Protein 5YSC (pdb70)

CATH classification: 3.40.50.1980 (+1 more: 3.40.50.1980)

Sequence (255 aa):
PFPAERIISLAPHATEIAYAAGLGDKLVAVSEYSDYPPQALELERVANHQTINIEKILTLKPDLIIAWPAGNPPRELAKLRQLGFTIYDSQTKTLDEIADNIEALSHYSANPEVGQKAAHDFRQRLQDLRTQYASNQPIRYFYQLSEKPIITLAQGHWPSEVFSLCGGVNIFADSEVPYPQVSIEQVLVKQPQVIFTSEHAIANGHMWRAWQAELSAVQNDQVWALNADWLNRPTPRTLDAVEQVCTYLKIAQKQ

Organism: Vibrio cholerae serotype O1 (strain ATCC 39541 / Classical Ogawa 395 / O395) (NCBI:txid345073)

InterPro domains:
  IPR002491 ABC transporter periplasmic binding domain [PF01497] (28-247)
  IPR002491 ABC transporter periplasmic binding domain [PS50983] (27-274)
  IPR023544 ABC transporter, vitamin B12-binding protein [MF_01000] (4-274)
  IPR023544 ABC transporter, vitamin B12-binding protein [NF002894] (21-271)
  IPR051030 Vitamin B12-binding component of ABC transporter [PTHR42860] (19-272)
  IPR054828 Vitamin B12-binding protein [NF038402] (27-217)

Solvent-accessible surface area: 12145 Å² total; per-residue (Å²): 102,66,79,2,95,94,0,0,0,3,0,26,5,0,0,6,2,0,41,22,0,26,1,10,137,64,10,33,0,0,3,83,162,0,47,79,28,81,114,0,114,152,40,75,66,2,6,41,155,120,66,5,58,26,138,65,0,87,97,14,161,10,46,0,0,1,0,75,50,84,28,9,24,108,174,26,6,32,72,0,128,162,93,63,41,60,35,43,62,2,107,16,95,35,4,60,43,2,0,70,7,0,71,30,1,1,106,29,7,68,78,49,101,68,0,98,133,26,1,115,65,8,90,91,80,2,93,75,5,96,94,110,13,75,89,14,111,94,6,93,1,0,6,4,71,40,44,189,72,10,41,0,0,0,76,32,60,19,3,8,56,0,0,61,38,0,23,7,75,15,11,11,39,152,26,176,76,44,86,12,124,9,48,50,105,84,0,28,126,81,73,0,67,0,0,0,3,25,97,121,7,68,88,124,24,20,42,0,146,87,73,92,86,73,0,34,0,17,100,45,110,1,15,35,18,2,32,42,58,65,1,46,20,6,0,45,46,0,3,50,0,0,75,45,0,0,57,53,0,119,73,2,69,115,116

Radius of gyration: 19.42 Å; Cα contacts (8 Å, |Δi|>4): 507; chains: 1; bounding box: 58×48×35 Å

Nearest PDB structures (foldseek):
  5ysc-assembly1_A  TM=1.004E+00  e=4.237E-55  Vibrio cholerae O395
  5m2q-assembly1_A  TM=9.409E-01  e=3.579E-24  Escherichia coli
  5m3b-assembly1_A  TM=9.587E-01  e=1.791E-23  Escherichia coli K-12
  5m34-assembly1_A  TM=9.400E-01  e=1.498E-23  Escherichia coli K-12
  5m29-assembly2_B  TM=9.419E-01  e=1.138E-22  Escherichia coli K-12

Secondary structure (DSSP, 8-state):
----SSEEE-SHHHHHHHHHTT-GGGEEEB-TT--SSGGGGGSPB-B-SS-B-HHHHHHH--SEEEE-TTTS-HHHHHHHHHTT--EEE---SSSHHHHHHHHHHHTT-SSHHHHHHHHHHHHHHHHHHHHHTSSPPPEEEEE-S-SSSEE---TT-TTHHHHHHTTEEETT-S-SSSS-EE-HHHHHHH--SEEEE-HHHHHH--TTGGGTTT-HHHHTT-EEE--HHHHHS-STTHHHHHHHHHHHHHHGGG-

B-factor: mean 25.52, std 12.26, range [6.3, 88.68]

Structure (mmCIF, N/CA/C/O backbone):
data_5YSC
#
_entry.id   5YSC
#
_cell.length_a   55.877
_cell.length_b   55.877
_cell.length_c   279.163
_cell.angle_alpha   90.00
_cell.angle_beta   90.00
_cell.angle_gamma   120.00
#
_symmetry.space_group_name_H-M   'P 65 2 2'
#
loop_
_entity.id
_entity.type
_entity.pdbx_description
1 polymer 'Vitamin B12-binding protein'
2 non-polymer CYANOCOBALAMIN
3 non-polymer 'SULFATE ION'
4 water water
#
loop_
_atom_site.group_PDB
_atom_site.id
_atom_site.type_symbol
_atom_site.label_atom_id
_atom_site.label_alt_id
_atom_site.label_comp_id
_atom_site.label_asym_id
_atom_site.label_entity_id
_atom_site.label_seq_id
_atom_site.pdbx_PDB_ins_code
_atom_site.Cartn_x
_atom_site.Cartn_y
_atom_site.Cartn_z
_atom_site.occupancy
_atom_site.B_iso_or_equiv
_atom_site.auth_seq_id
_atom_site.auth_comp_id
_atom_site.auth_asym_id
_atom_site.auth_atom_id
_atom_site.pdbx_PDB_model_num
ATOM 1 N N . PRO A 1 17 ? 1.119 8.919 -8.760 1.00 83.27 22 PRO A N 1
ATOM 2 C CA . PRO A 1 17 ? 0.878 7.518 -8.590 1.00 79.51 22 PRO A CA 1
ATOM 3 C C . PRO A 1 17 ? 1.488 7.001 -9.755 1.00 82.24 22 PRO A C 1
ATOM 4 O O . PRO A 1 17 ? 2.541 6.589 -9.588 1.00 88.68 22 PRO A O 1
ATOM 8 N N . PHE A 1 18 ? 0.851 7.065 -10.923 1.00 78.17 23 PHE A N 1
ATOM 9 C CA . PHE A 1 18 ? 1.466 6.552 -12.159 1.00 75.10 23 PHE A CA 1
ATOM 10 C C . PHE A 1 18 ? 0.601 6.646 -13.372 1.00 72.29 23 PHE A C 1
ATOM 11 O O . PHE A 1 18 ? -0.573 6.498 -13.228 1.00 71.10 23 PHE A O 1
ATOM 19 N N . PRO A 1 19 ? 1.144 6.874 -14.561 1.00 46.70 24 PRO A N 1
ATOM 20 C CA . PRO A 1 19 ? 0.260 6.932 -15.732 1.00 39.96 24 PRO A CA 1
ATOM 21 C C . PRO A 1 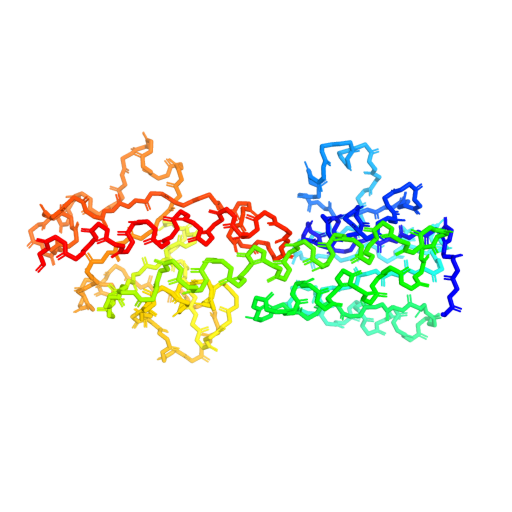19 ? -0.307 5.556 -16.028 1.00 36.77 24 PRO A C 1
ATOM 22 O O . PRO A 1 19 ? 0.402 4.640 -16.453 1.00 40.86 24 PRO A O 1
ATOM 26 N N . ALA A 1 20 ? -1.595 5.403 -15.785 1.00 25.63 25 ALA A N 1
ATOM 27 C CA . ALA A 1 20 ? -2.247 4.126 -15.961 1.00 24.80 25 ALA A CA 1
ATOM 28 C C . ALA A 1 20 ? -2.451 3.828 -17.443 1.00 24.78 25 ALA A C 1
ATOM 29 O O . ALA A 1 20 ? -2.712 4.720 -18.267 1.00 27.12 25 ALA A O 1
ATOM 31 N N . GLU A 1 21 ? -2.399 2.584 -17.771 1.00 28.79 26 GLU A N 1
ATOM 32 C CA . GLU A 1 21 ? -2.540 2.156 -19.105 1.00 32.45 26 GLU A CA 1
ATOM 33 C C . GLU A 1 21 ? -3.768 1.363 -19.425 1.00 29.35 26 GLU A C 1
ATOM 34 O O . GLU A 1 21 ? -4.079 1.288 -20.531 1.00 28.16 26 GLU A O 1
ATOM 40 N N . ARG A 1 22 ? -4.427 0.789 -18.429 1.00 24.25 27 ARG A N 1
ATOM 41 C CA . ARG A 1 22 ? -5.600 -0.067 -18.617 1.00 21.73 27 ARG A CA 1
ATOM 42 C C . ARG A 1 22 ? -6.601 0.316 -17.523 1.00 20.83 27 ARG A C 1
ATOM 43 O O . ARG A 1 22 ? -6.515 -0.170 -16.395 1.00 21.33 27 ARG A O 1
ATOM 51 N N . ILE A 1 23 ? -7.531 1.214 -17.835 1.00 21.60 28 ILE A N 1
ATOM 52 C CA . ILE A 1 23 ? -8.393 1.801 -16.808 1.00 18.61 28 ILE A CA 1
ATOM 53 C C . ILE A 1 23 ? -9.802 1.243 -16.965 1.00 19.29 28 ILE A C 1
ATOM 54 O O . ILE A 1 23 ? -10.292 1.081 -18.079 1.00 17.23 28 ILE A O 1
ATOM 59 N N . ILE A 1 24 ? -10.461 0.941 -15.847 1.00 17.01 29 ILE A N 1
ATOM 60 C CA . ILE A 1 24 ? -11.849 0.482 -15.873 1.00 15.94 29 ILE A CA 1
ATOM 61 C C . ILE A 1 24 ? -12.679 1.447 -15.052 1.00 15.69 29 ILE A C 1
ATOM 62 O O . ILE A 1 24 ? -12.272 1.833 -13.957 1.00 15.77 29 ILE A O 1
ATOM 67 N N . SER A 1 25 ? -13.837 1.841 -15.588 1.00 13.56 30 SER A N 1
ATOM 68 C CA . SER A 1 25 ? -14.805 2.690 -14.897 1.00 12.12 30 SER A CA 1
ATOM 69 C C . SER A 1 25 ? -16.031 1.869 -14.540 1.00 14.25 30 SER A C 1
ATOM 70 O O . SER A 1 25 ? -16.595 1.166 -15.395 1.00 11.52 30 SER A O 1
ATOM 73 N N . LEU A 1 26 ? -16.465 2.004 -13.298 1.00 10.27 31 LEU A N 1
ATOM 74 C CA . LEU A 1 26 ? -17.620 1.260 -12.810 1.00 12.02 31 LEU A CA 1
ATOM 75 C C . LEU A 1 26 ? -18.893 2.105 -12.710 1.00 11.94 31 LEU A C 1
ATOM 76 O O . LEU A 1 26 ? -19.845 1.676 -12.057 1.00 12.55 31 LEU A O 1
ATOM 81 N N . ALA A 1 27 ? -18.933 3.301 -13.320 1.00 9.69 32 ALA A N 1
ATOM 82 C CA . ALA A 1 27 ? -20.143 4.124 -13.248 1.00 10.39 32 ALA A CA 1
ATOM 83 C C . ALA A 1 27 ? -20.219 5.089 -14.432 1.00 8.31 32 ALA A C 1
ATOM 84 O O . ALA A 1 27 ? -19.184 5.512 -14.946 1.00 9.49 32 ALA A O 1
ATOM 86 N N . PRO A 1 28 ? -21.430 5.455 -14.867 1.00 9.51 33 PRO A N 1
ATOM 87 C CA . PRO A 1 28 ? -21.548 6.476 -15.926 1.00 10.02 33 PRO A CA 1
ATOM 88 C C . PRO A 1 28 ? -20.841 7.764 -15.580 1.00 8.57 33 PRO A C 1
ATOM 89 O O . PRO A 1 28 ? -20.150 8.333 -16.438 1.00 8.28 33 PRO A O 1
ATOM 93 N N . HIS A 1 29 ? -21.014 8.268 -14.360 1.00 9.36 34 HIS A N 1
ATOM 94 C CA . HIS A 1 29 ? -20.344 9.516 -14.010 1.00 8.60 34 HIS A CA 1
ATOM 95 C C . HIS A 1 29 ? -18.846 9.328 -14.017 1.00 8.38 34 HIS A C 1
ATOM 96 O O . HIS A 1 29 ? -18.100 10.222 -14.430 1.00 9.83 34 HIS A O 1
ATOM 103 N N . ALA A 1 30 ? -18.385 8.146 -13.584 1.00 8.95 35 ALA A N 1
ATOM 104 C CA . ALA A 1 30 ? -16.952 7.909 -13.515 1.00 8.14 35 ALA A CA 1
ATOM 105 C C . ALA A 1 30 ? -16.317 7.895 -14.902 1.00 9.25 35 ALA A C 1
ATOM 106 O O . ALA A 1 30 ? -15.146 8.289 -15.059 1.00 10.54 35 ALA A O 1
ATOM 108 N N . THR A 1 31 ? -17.074 7.476 -15.907 1.00 8.10 36 THR A N 1
ATOM 109 C CA . THR A 1 31 ? -16.607 7.515 -17.270 1.00 7.69 36 THR A CA 1
ATOM 110 C C . THR A 1 31 ? -16.507 8.954 -17.751 1.00 7.13 36 THR A C 1
ATOM 111 O O . THR A 1 31 ? -15.508 9.331 -18.380 1.00 8.63 36 THR A O 1
ATOM 115 N N . GLU A 1 32 ? -17.494 9.778 -17.424 1.00 10.04 37 GLU A N 1
ATOM 116 C CA . GLU A 1 32 ? -17.385 11.182 -17.813 1.00 9.82 37 GLU A CA 1
ATOM 117 C C . GLU A 1 32 ? -16.152 11.834 -17.183 1.00 10.46 37 GLU A C 1
ATOM 118 O O . GLU A 1 32 ? -15.397 12.549 -17.852 1.00 11.38 37 GLU A O 1
ATOM 124 N N . ILE A 1 33 ? -15.950 11.632 -15.878 1.00 10.20 38 ILE A N 1
ATOM 125 C CA . ILE A 1 33 ? -14.834 12.279 -15.190 1.00 10.48 38 ILE A CA 1
ATOM 126 C C . ILE A 1 33 ? -13.514 11.753 -15.702 1.00 11.93 38 ILE A C 1
ATOM 127 O O . ILE A 1 33 ? -12.526 12.504 -15.778 1.00 13.13 38 ILE A O 1
ATOM 132 N N . ALA A 1 34 ? -13.470 10.465 -16.052 1.00 11.16 39 ALA A N 1
ATOM 133 C CA . ALA A 1 34 ? -12.246 9.884 -16.612 1.00 11.56 39 ALA A CA 1
ATOM 134 C C . ALA A 1 34 ? -11.853 10.586 -17.909 1.00 13.25 39 ALA A C 1
ATOM 135 O O . ALA A 1 34 ? -10.687 10.970 -18.090 1.00 14.89 39 ALA A O 1
ATOM 137 N N . TYR A 1 35 ? -12.815 10.788 -18.820 1.00 12.49 40 TYR A N 1
ATOM 138 C CA . TYR A 1 35 ? -12.487 11.516 -20.051 1.00 14.49 40 TYR A CA 1
ATOM 139 C C . TYR A 1 35 ? -12.068 12.948 -19.760 1.00 16.84 40 TYR A C 1
ATOM 140 O O . TYR A 1 35 ? -11.078 13.431 -20.336 1.00 16.84 40 TYR A O 1
ATOM 149 N N . ALA A 1 36 ? -12.765 13.631 -18.834 1.00 11.71 41 ALA A N 1
ATOM 150 C CA . ALA A 1 36 ? -12.394 15.009 -18.506 1.00 13.20 41 ALA A CA 1
ATOM 151 C C . ALA A 1 36 ? -11.000 15.094 -17.891 1.00 14.36 41 ALA A C 1
ATOM 152 O O . ALA A 1 36 ? -10.328 16.135 -18.013 1.00 16.00 41 ALA A O 1
ATOM 154 N N . ALA A 1 37 ? -10.580 14.031 -17.217 1.00 14.13 42 ALA A N 1
ATOM 155 C CA . ALA A 1 37 ? -9.300 13.971 -16.537 1.00 15.11 42 ALA A CA 1
ATOM 156 C C . ALA A 1 37 ? -8.184 13.556 -17.453 1.00 16.73 42 ALA A C 1
ATOM 157 O O . ALA A 1 37 ? -7.072 13.347 -16.960 1.00 21.11 42 ALA A O 1
ATOM 159 N N . GLY A 1 38 ? -8.439 13.411 -18.753 1.00 16.20 43 GLY A N 1
ATOM 160 C CA . GLY A 1 38 ? -7.398 12.966 -19.664 1.00 19.43 43 GLY A CA 1
ATOM 161 C C . GLY A 1 38 ? -7.015 11.505 -19.543 1.00 21.60 43 GLY A C 1
ATOM 162 O O . GLY A 1 38 ? -5.836 11.154 -19.725 1.00 24.41 43 GLY A O 1
ATOM 163 N N . LEU A 1 39 ? -7.983 10.646 -19.213 1.00 16.88 44 LEU A N 1
ATOM 164 C CA . LEU A 1 39 ? -7.800 9.202 -19.115 1.00 15.50 44 LEU A CA 1
ATOM 165 C C . LEU A 1 39 ? -8.585 8.426 -20.156 1.00 17.82 44 LEU A C 1
ATOM 166 O O . LEU A 1 39 ? -8.503 7.190 -20.186 1.00 17.66 44 LEU A O 1
ATOM 171 N N . GLY A 1 40 ? -9.406 9.092 -20.973 1.00 18.64 45 GLY A N 1
ATOM 172 C CA . GLY A 1 40 ? -10.366 8.365 -21.789 1.00 19.02 45 GLY A CA 1
ATOM 173 C C . GLY A 1 40 ? -9.725 7.373 -22.734 1.00 22.63 45 GLY A C 1
ATOM 174 O O . GLY A 1 40 ? -10.269 6.282 -22.966 1.00 20.08 45 GLY A O 1
ATOM 175 N N . ASP A 1 41 ? -8.570 7.728 -23.281 1.00 26.02 46 ASP A N 1
ATOM 176 C CA . ASP A 1 41 ? -7.883 6.861 -24.230 1.00 28.94 46 ASP A CA 1
ATOM 177 C C . ASP A 1 41 ? -7.372 5.579 -23.587 1.00 26.83 46 ASP A C 1
ATOM 178 O O . ASP A 1 41 ? -7.076 4.607 -24.279 1.00 27.67 46 ASP A O 1
ATOM 183 N N . LYS A 1 42 ? -7.267 5.586 -22.264 1.00 23.16 47 LYS A N 1
ATOM 184 C CA . LYS A 1 42 ? -6.753 4.422 -21.528 1.00 20.64 47 LYS A CA 1
ATOM 185 C C . LYS A 1 42 ? -7.850 3.549 -20.940 1.00 16.71 47 LYS A C 1
ATOM 186 O O . LYS A 1 42 ? -7.545 2.511 -20.339 1.00 18.42 47 LYS A O 1
ATOM 192 N N . LEU A 1 43 ? -9.123 3.927 -21.104 1.00 21.08 48 LEU A N 1
ATOM 193 C CA . LEU A 1 43 ? -10.206 3.064 -20.672 1.00 19.14 48 LEU A CA 1
ATOM 194 C C . LEU A 1 43 ? -10.271 1.802 -21.500 1.00 23.38 48 LEU A C 1
ATOM 195 O O . LEU A 1 43 ? -10.237 1.830 -22.741 1.00 23.53 48 LEU A O 1
ATOM 200 N N . VAL A 1 44 ? -10.411 0.678 -20.808 1.00 16.89 49 VAL A N 1
ATOM 201 C CA . VAL A 1 44 ? -10.591 -0.610 -21.462 1.00 18.19 49 VAL A CA 1
ATOM 202 C C . VAL A 1 44 ? -11.924 -1.252 -21.101 1.00 18.45 49 VAL A C 1
ATOM 203 O O . VAL A 1 44 ? -12.270 -2.284 -21.687 1.00 20.65 49 VAL A O 1
ATOM 207 N N . ALA A 1 45 ? -12.679 -0.680 -20.157 1.00 16.84 50 ALA A N 1
ATOM 208 C CA . ALA A 1 45 ? -14.052 -1.099 -19.909 1.00 14.23 50 ALA A CA 1
ATOM 209 C C . ALA A 1 45 ? -14.737 -0.048 -19.049 1.00 12.47 50 ALA A C 1
ATOM 210 O O . ALA A 1 45 ? -14.077 0.711 -18.319 1.00 13.46 50 ALA A O 1
ATOM 212 N N . VAL A 1 46 ? -16.062 -0.026 -19.144 1.00 16.48 51 VAL A N 1
ATOM 213 C CA . VAL A 1 46 ? -16.897 0.946 -18.450 1.00 15.00 51 VAL A CA 1
ATOM 214 C C . VAL A 1 46 ? -18.166 0.231 -17.989 1.00 16.79 51 VAL A C 1
ATOM 215 O O . VAL A 1 46 ? -18.279 -0.996 -18.084 1.00 18.32 51 VAL A O 1
ATOM 219 N N . SER A 1 47 ? -19.121 0.989 -17.469 1.00 11.91 52 SER A N 1
ATOM 220 C CA . SER A 1 47 ? -20.399 0.487 -17.004 1.00 12.85 52 SER A CA 1
ATOM 221 C C . SER A 1 47 ? -21.466 0.596 -18.084 1.00 16.23 52 SER A C 1
ATOM 222 O O . SER A 1 47 ? -21.320 1.328 -19.058 1.00 14.22 52 SER A O 1
ATOM 225 N N . GLU A 1 48 ? -22.545 -0.162 -17.897 1.00 15.68 53 GLU A N 1
ATOM 226 C CA . GLU A 1 48 ? -23.780 0.116 -18.611 1.00 16.64 53 GLU A CA 1
ATOM 227 C C . GLU A 1 48 ? -24.169 1.562 -18.330 1.00 17.70 53 GLU A C 1
ATOM 228 O O . GLU A 1 48 ? -23.905 2.096 -17.251 1.00 15.63 53 GLU A O 1
ATOM 234 N N . TYR A 1 49 ? -24.738 2.212 -19.333 1.00 19.51 54 TYR A N 1
ATOM 235 C CA . TYR A 1 49 ? -25.064 3.626 -19.302 1.00 17.10 54 TYR A CA 1
ATOM 236 C C . TYR A 1 49 ? -23.858 4.553 -19.307 1.00 15.30 54 TYR A C 1
ATOM 237 O O . TYR A 1 49 ? -24.042 5.760 -19.169 1.00 15.53 54 TYR A O 1
ATOM 246 N N . SER A 1 50 ? -22.646 4.050 -19.510 1.00 14.99 55 SER A N 1
ATOM 247 C CA . SER A 1 50 ? -21.494 4.915 -19.780 1.00 12.13 55 SER A CA 1
ATOM 248 C C . SER A 1 50 ? -21.589 5.305 -21.245 1.00 13.67 55 SER A C 1
ATOM 249 O O . SER A 1 50 ? -20.945 4.723 -22.120 1.00 16.13 55 SER A O 1
ATOM 252 N N . ASP A 1 51 ? -22.432 6.302 -21.511 1.00 13.79 56 ASP A N 1
ATOM 253 C CA . ASP A 1 51 ? -22.728 6.741 -22.879 1.00 12.64 56 ASP A CA 1
ATOM 254 C C . ASP A 1 51 ? -22.239 8.147 -23.174 1.00 11.88 56 ASP A C 1
ATOM 255 O O . ASP A 1 51 ? -22.662 8.751 -24.180 1.00 13.06 56 ASP A O 1
ATOM 260 N N . TYR A 1 52 ? -21.373 8.698 -22.318 1.00 10.77 57 TYR A N 1
ATOM 261 C CA . TYR A 1 52 ? -20.875 10.020 -22.504 1.00 10.48 57 TYR A CA 1
ATOM 262 C C . TYR A 1 52 ? -19.425 10.115 -22.037 1.00 10.02 57 TYR A C 1
ATOM 263 O O . TYR A 1 52 ? -19.117 9.652 -20.926 1.00 10.62 57 TYR A O 1
ATOM 272 N N . PRO A 1 53 ? -18.543 10.730 -22.804 1.00 7.44 58 PRO A N 1
ATOM 273 C CA . PRO A 1 53 ? -18.707 11.167 -24.204 1.00 8.10 58 PRO A CA 1
ATOM 274 C C . PRO A 1 53 ? -19.138 9.976 -25.046 1.00 9.03 58 PRO A C 1
ATOM 275 O O . PRO A 1 53 ? -18.928 8.821 -24.670 1.00 10.85 58 PRO A O 1
ATOM 279 N N . PRO A 1 54 ? -19.828 10.206 -26.164 1.00 10.31 59 PRO A N 1
ATOM 280 C CA . PRO A 1 54 ? -20.491 9.073 -26.813 1.00 10.90 59 PRO A CA 1
ATOM 281 C C . PRO A 1 54 ? -19.572 7.958 -27.295 1.00 13.73 59 PRO A C 1
ATOM 282 O O . PRO A 1 54 ? -20.038 6.828 -27.403 1.00 14.97 59 PRO A O 1
ATOM 286 N N . GLN A 1 55 ? -18.301 8.227 -27.598 1.00 14.51 60 GLN A N 1
ATOM 287 C CA . GLN A 1 55 ? -17.396 7.159 -28.020 1.00 16.91 60 GLN A CA 1
ATOM 288 C C . GLN A 1 55 ? -17.300 6.064 -26.951 1.00 18.50 60 GLN A C 1
ATOM 289 O O . GLN A 1 55 ? -16.875 4.948 -27.248 1.00 20.45 60 GLN A O 1
ATOM 295 N N . ALA A 1 56 ? -17.708 6.374 -25.721 1.00 13.69 61 ALA A N 1
ATOM 296 C CA . ALA A 1 56 ? -17.638 5.394 -24.638 1.00 14.01 61 ALA A CA 1
ATOM 297 C C . ALA A 1 56 ? -18.574 4.225 -24.882 1.00 16.83 61 ALA A C 1
ATOM 298 O O . ALA A 1 56 ? -18.393 3.158 -24.278 1.00 17.84 61 ALA A O 1
ATOM 300 N N . LEU A 1 57 ? -19.592 4.420 -25.731 1.00 19.22 62 LEU A N 1
ATOM 301 C CA . LEU A 1 57 ? -20.461 3.333 -26.160 1.00 22.64 62 LEU A CA 1
ATOM 302 C C . LEU A 1 57 ? -19.655 2.187 -26.760 1.00 24.17 62 LEU A C 1
ATOM 303 O O . LEU A 1 57 ? -20.098 1.039 -26.756 1.00 30.87 62 LEU A O 1
ATOM 308 N N . GLU A 1 58 ? -18.512 2.497 -27.287 1.00 24.86 63 GLU A N 1
ATOM 309 C CA . GLU A 1 58 ? -17.680 1.515 -27.985 1.00 27.50 63 GLU A CA 1
ATOM 310 C C . GLU A 1 58 ? -16.937 0.545 -27.057 1.00 29.18 63 GLU A C 1
ATOM 311 O O . GLU A 1 58 ? -16.424 -0.413 -27.502 1.00 32.33 63 GLU A O 1
ATOM 317 N N . LEU A 1 59 ? -16.896 0.825 -25.790 1.00 23.82 64 LEU A N 1
ATOM 318 C CA . LEU A 1 59 ? -16.121 0.029 -24.885 1.00 23.86 64 LEU A CA 1
ATOM 319 C C . LEU A 1 59 ? -16.870 -1.072 -24.211 1.00 24.23 64 LEU A C 1
ATOM 320 O O . LEU A 1 59 ? -18.007 -0.984 -24.029 1.00 23.38 64 LEU A O 1
ATOM 325 N N . GLU A 1 60 ? -16.193 -2.146 -23.821 1.00 23.87 65 GLU A N 1
ATOM 326 C CA . GLU A 1 60 ? -16.994 -3.206 -23.239 1.00 23.57 65 GLU A CA 1
ATOM 327 C C . GLU A 1 60 ? -17.466 -2.825 -21.834 1.00 21.75 65 GLU A C 1
ATOM 328 O O . GLU A 1 60 ? -16.893 -1.960 -21.165 1.00 19.69 65 GLU A O 1
ATOM 334 N N . ARG A 1 61 ? -18.576 -3.437 -21.431 1.00 22.32 66 ARG A N 1
ATOM 335 C CA . ARG A 1 61 ? -19.244 -3.167 -20.164 1.00 23.41 66 ARG A CA 1
ATOM 336 C C . ARG A 1 61 ? -18.889 -4.233 -19.133 1.00 23.87 66 ARG A C 1
ATOM 337 O O . ARG A 1 61 ? -18.865 -5.426 -19.449 1.00 25.28 66 ARG A O 1
ATOM 345 N N . VAL A 1 62 ? -18.613 -3.803 -17.904 1.00 20.17 67 VAL A N 1
ATOM 346 C CA . VAL A 1 62 ? -18.313 -4.764 -16.843 1.00 20.86 67 VAL A CA 1
ATOM 347 C C . VAL A 1 62 ? -19.116 -4.470 -15.590 1.00 20.65 67 VAL A C 1
ATOM 348 O O . VAL A 1 62 ? -18.813 -4.995 -14.518 1.00 20.62 67 VAL A O 1
ATOM 352 N N . ALA A 1 63 ? -20.135 -3.629 -15.683 1.00 19.85 68 ALA A N 1
ATOM 353 C CA . ALA A 1 63 ? -20.872 -3.300 -14.469 1.00 21.40 68 ALA A CA 1
ATOM 354 C C . ALA A 1 63 ? -22.242 -2.740 -14.817 1.00 22.57 68 ALA A C 1
ATOM 355 O O . ALA A 1 63 ? -22.423 -2.074 -15.838 1.00 22.02 68 ALA A O 1
ATOM 357 N N . ASN A 1 64 ? -23.200 -3.013 -13.938 1.00 20.97 69 ASN A N 1
ATOM 358 C CA . ASN A 1 64 ? -24.533 -2.437 -14.018 1.00 21.23 69 ASN A CA 1
ATOM 359 C C . ASN A 1 64 ? -25.031 -2.273 -12.594 1.00 25.70 69 ASN A C 1
ATOM 360 O O . ASN A 1 64 ? -24.269 -2.427 -11.637 1.00 23.38 69 ASN A O 1
ATOM 365 N N . HIS A 1 65 ? -26.310 -1.921 -12.450 1.00 24.83 70 HIS A N 1
ATOM 366 C CA . HIS A 1 65 ? -26.770 -1.458 -11.146 1.00 24.45 70 HIS A CA 1
ATOM 367 C C . HIS A 1 65 ? -26.818 -2.557 -10.113 1.00 29.01 70 HIS A C 1
ATOM 368 O O . HIS A 1 65 ? -26.897 -2.260 -8.921 1.00 31.13 70 HIS A O 1
ATOM 375 N N . GLN A 1 66 ? -26.794 -3.807 -10.554 1.00 27.86 71 GLN A N 1
ATOM 376 C CA . GLN A 1 66 ? -26.910 -4.926 -9.633 1.00 32.34 71 GLN A CA 1
ATOM 377 C C . GLN A 1 66 ? -25.617 -5.724 -9.486 1.00 26.18 71 GLN A C 1
ATOM 378 O O . GLN A 1 66 ? -25.384 -6.337 -8.458 1.00 28.47 71 GLN A O 1
ATOM 384 N N . THR A 1 67 ? -24.773 -5.693 -10.509 1.00 24.12 72 THR A N 1
ATOM 385 C CA . THR A 1 67 ? -23.623 -6.581 -10.574 1.00 26.68 72 THR A CA 1
ATOM 386 C C . THR A 1 67 ? -22.396 -5.927 -11.177 1.00 24.29 72 THR A C 1
ATOM 387 O O . THR A 1 67 ? -22.485 -5.300 -12.238 1.00 26.42 72 THR A O 1
ATOM 391 N N . ILE A 1 68 ? -21.240 -6.187 -10.566 1.00 20.25 73 ILE A N 1
ATOM 392 C CA . ILE A 1 68 ? -19.944 -5.944 -11.181 1.00 20.28 73 ILE A CA 1
ATOM 393 C C . ILE A 1 68 ? -19.419 -7.269 -11.714 1.00 23.71 73 ILE A C 1
ATOM 394 O O . ILE A 1 68 ? -19.357 -8.259 -10.973 1.00 23.26 73 ILE A O 1
ATOM 399 N N . ASN A 1 69 ? -18.997 -7.282 -12.983 1.00 20.47 74 ASN A N 1
ATOM 400 C CA . ASN A 1 69 ? -18.534 -8.500 -13.631 1.00 20.06 74 ASN A CA 1
ATOM 401 C C . ASN A 1 69 ? -17.061 -8.706 -13.308 1.00 19.08 74 ASN A C 1
ATOM 402 O O . ASN A 1 69 ? -16.155 -8.348 -14.061 1.00 21.95 74 ASN A O 1
ATOM 407 N N . ILE A 1 70 ? -16.816 -9.343 -12.160 1.00 17.84 75 ILE A N 1
ATOM 408 C CA . ILE A 1 70 ? -15.440 -9.496 -11.699 1.00 18.34 75 ILE A CA 1
ATOM 409 C C . ILE A 1 70 ? -14.661 -10.432 -12.609 1.00 20.49 75 ILE A C 1
ATOM 410 O O . ILE A 1 70 ? -13.462 -10.254 -12.786 1.00 23.26 75 ILE A O 1
ATOM 415 N N . GLU A 1 71 ? -15.314 -11.445 -13.153 1.00 21.53 76 GLU A N 1
ATOM 416 C CA . GLU A 1 71 ? -14.647 -12.356 -14.073 1.00 25.32 76 GLU A CA 1
ATOM 417 C C . GLU A 1 71 ? -14.035 -11.585 -15.232 1.00 24.81 76 GLU A C 1
ATOM 418 O O . GLU A 1 71 ? -12.855 -11.750 -15.551 1.00 27.87 76 GLU A O 1
ATOM 424 N N . LYS A 1 72 ? -14.832 -10.714 -15.852 1.00 23.58 77 LYS A N 1
ATOM 425 C CA . LYS A 1 72 ? -14.352 -9.915 -16.979 1.00 25.30 77 LYS A CA 1
ATOM 426 C C . LYS A 1 72 ? -13.240 -8.979 -16.550 1.00 26.67 77 LYS A C 1
ATOM 427 O O . LYS A 1 72 ? -12.264 -8.800 -17.279 1.00 28.36 77 LYS A O 1
ATOM 433 N N . ILE A 1 73 ? -13.360 -8.372 -15.365 1.00 24.13 78 ILE A N 1
ATOM 434 C CA . ILE A 1 73 ? -12.295 -7.505 -14.867 1.00 23.15 78 ILE A CA 1
ATOM 435 C C . ILE A 1 73 ? -10.981 -8.274 -14.715 1.00 28.75 78 ILE A C 1
ATOM 436 O O . ILE A 1 73 ? -9.892 -7.749 -15.012 1.00 29.69 78 ILE A O 1
ATOM 441 N N . LEU A 1 74 ? -11.049 -9.508 -14.206 1.00 28.71 79 LEU A N 1
ATOM 442 C CA . LEU A 1 74 ? -9.849 -10.333 -14.123 1.00 32.37 79 LEU A CA 1
ATOM 443 C C . LEU A 1 74 ? -9.233 -10.490 -15.506 1.00 34.76 79 LEU A C 1
ATOM 444 O O . LEU A 1 74 ? -8.019 -10.346 -15.689 1.00 36.47 79 LEU A O 1
ATOM 449 N N . THR A 1 75 ? -10.103 -10.734 -16.475 1.00 36.79 80 THR A N 1
ATOM 450 C CA . THR A 1 75 ? -9.749 -10.873 -17.876 1.00 37.68 80 THR A CA 1
ATOM 451 C C . THR A 1 75 ? -9.054 -9.651 -18.470 1.00 40.71 80 THR A C 1
ATOM 452 O O . THR A 1 75 ? -8.364 -9.765 -19.474 1.00 45.32 80 THR A O 1
ATOM 456 N N . LEU A 1 76 ? -9.253 -8.487 -17.860 1.00 27.32 81 LEU A N 1
ATOM 457 C CA . LEU A 1 76 ? -8.785 -7.226 -18.424 1.00 25.34 81 LEU A CA 1
ATOM 458 C C . LEU A 1 76 ? -7.526 -6.688 -17.775 1.00 27.38 81 LEU A C 1
ATOM 459 O O . LEU A 1 76 ? -6.881 -5.814 -18.360 1.00 29.84 81 LEU A O 1
ATOM 464 N N . LYS A 1 77 ? -7.197 -7.176 -16.588 1.00 28.98 82 LYS A N 1
ATOM 465 C CA . LYS A 1 77 ? -5.962 -6.798 -15.910 1.00 31.82 82 LYS A CA 1
ATOM 466 C C . LYS A 1 77 ? -5.735 -5.290 -15.774 1.00 30.04 82 LYS A C 1
ATOM 467 O O . LYS A 1 77 ? -4.678 -4.791 -16.141 1.00 28.44 82 LYS A O 1
ATOM 473 N N . PRO A 1 78 ? -6.709 -4.571 -15.226 1.00 24.85 83 PRO A N 1
ATOM 474 C CA . PRO A 1 78 ? -6.582 -3.121 -15.118 1.00 24.32 83 PRO A CA 1
ATOM 475 C C . PRO A 1 78 ? -5.484 -2.745 -14.150 1.00 28.84 83 PRO A C 1
ATOM 476 O O . PRO A 1 78 ? -5.230 -3.446 -13.171 1.00 29.73 83 PRO A O 1
ATOM 480 N N . ASP A 1 79 ? -4.812 -1.629 -14.420 1.00 24.77 84 ASP A N 1
ATOM 481 C CA . ASP A 1 79 ? -3.921 -1.065 -13.422 1.00 25.95 84 ASP A CA 1
ATOM 482 C C . ASP A 1 79 ? -4.568 0.078 -12.662 1.00 24.65 84 ASP A C 1
ATOM 483 O O . ASP A 1 79 ? -3.963 0.600 -11.726 1.00 25.77 84 ASP A O 1
ATOM 488 N N . LEU A 1 80 ? -5.802 0.448 -13.026 1.00 21.42 85 LEU A N 1
ATOM 489 C CA . LEU A 1 80 ? -6.589 1.409 -12.259 1.00 20.39 85 LEU A CA 1
ATOM 490 C C . LEU A 1 80 ? -8.076 1.125 -12.463 1.00 20.65 85 LEU A C 1
ATOM 491 O O . LEU A 1 80 ? -8.521 1.018 -13.604 1.00 19.25 85 LEU A O 1
ATOM 496 N N . ILE A 1 81 ? -8.844 1.059 -11.368 1.00 18.35 86 ILE A N 1
ATOM 497 C CA . ILE A 1 81 ? -10.290 0.906 -11.402 1.00 17.53 86 ILE A CA 1
ATOM 498 C C . ILE A 1 81 ? -10.874 2.149 -10.739 1.00 15.88 86 ILE A C 1
ATOM 499 O O . ILE A 1 81 ? -10.446 2.544 -9.653 1.00 17.50 86 ILE A O 1
ATOM 504 N N . ILE A 1 82 ? -11.814 2.798 -11.413 1.00 12.22 87 ILE A N 1
ATOM 505 C CA . ILE A 1 82 ? -12.496 3.969 -10.893 1.00 10.98 87 ILE A CA 1
ATOM 506 C C . ILE A 1 82 ? -13.842 3.533 -10.351 1.00 12.43 87 ILE A C 1
ATOM 507 O O . ILE A 1 82 ? -14.749 3.213 -11.116 1.00 11.98 87 ILE A O 1
ATOM 512 N N . ALA A 1 83 ? -13.949 3.471 -9.027 1.00 12.51 88 ALA A N 1
ATOM 513 C CA . ALA A 1 83 ? -15.138 2.926 -8.388 1.00 12.77 88 ALA A CA 1
ATOM 514 C C . ALA A 1 83 ? -16.099 4.009 -7.940 1.00 12.90 88 ALA A C 1
ATOM 515 O O . ALA A 1 83 ? -15.734 5.151 -7.714 1.00 12.76 88 ALA A O 1
ATOM 517 N N . TRP A 1 84 ? -17.345 3.603 -7.780 1.00 12.19 89 TRP A N 1
ATOM 518 C CA . TRP A 1 84 ? -18.422 4.441 -7.286 1.00 11.66 89 TRP A CA 1
ATOM 519 C C . TRP A 1 84 ? -18.986 3.801 -6.022 1.00 11.51 89 TRP A C 1
ATOM 520 O O . TRP A 1 84 ? -19.998 3.082 -6.072 1.00 11.12 89 TRP A O 1
ATOM 531 N N . PRO A 1 85 ? -18.348 4.019 -4.884 1.00 12.34 90 PRO A N 1
ATOM 532 C CA . PRO A 1 85 ? -18.840 3.385 -3.642 1.00 12.38 90 PRO A CA 1
ATOM 533 C C . PRO A 1 85 ? -20.324 3.586 -3.399 1.00 11.54 90 PRO A C 1
ATOM 534 O O . PRO A 1 85 ? -21.013 2.664 -2.942 1.00 12.87 90 PRO A O 1
ATOM 538 N N . ALA A 1 86 ? -20.857 4.767 -3.716 1.00 13.98 91 ALA A N 1
ATOM 539 C CA . ALA A 1 86 ? -22.253 5.027 -3.382 1.00 15.33 91 ALA A CA 1
ATOM 540 C C . ALA A 1 86 ? -23.208 4.145 -4.160 1.00 17.23 91 ALA A C 1
ATOM 541 O O . ALA A 1 86 ? -24.318 3.873 -3.662 1.00 19.16 91 ALA A O 1
ATOM 543 N N . GLY A 1 87 ? -22.811 3.663 -5.336 1.00 12.70 92 GLY A N 1
ATOM 544 C CA . GLY A 1 87 ? -23.711 2.937 -6.203 1.00 13.40 92 GLY A CA 1
ATOM 545 C C . GLY A 1 87 ? -23.303 1.514 -6.567 1.00 15.65 92 GLY A C 1
ATOM 546 O O . GLY A 1 87 ? -24.115 0.752 -7.101 1.00 17.67 92 GLY A O 1
ATOM 547 N N . ASN A 1 88 ? -22.100 1.178 -6.357 1.00 11.94 93 ASN A N 1
ATOM 548 C CA . ASN A 1 88 ? -21.627 -0.163 -6.700 1.00 12.08 93 ASN A CA 1
ATOM 549 C C . ASN A 1 88 ? -21.892 -1.129 -5.543 1.00 14.33 93 ASN A C 1
ATOM 550 O O . ASN A 1 88 ? -21.870 -0.722 -4.378 1.00 14.95 93 ASN A O 1
ATOM 555 N N . PRO A 1 89 ? -22.064 -2.420 -5.819 1.00 12.29 94 PRO A N 1
ATOM 556 C CA . PRO A 1 89 ? -22.288 -3.400 -4.722 1.00 13.62 94 PRO A CA 1
ATOM 557 C C . PRO A 1 89 ? -21.090 -3.487 -3.792 1.00 13.87 94 PRO A C 1
ATOM 558 O O . PRO A 1 89 ? -19.979 -3.792 -4.241 1.00 13.75 94 PRO A O 1
ATOM 562 N N . PRO A 1 90 ? -21.281 -3.265 -2.474 1.00 13.82 95 PRO A N 1
ATOM 563 C CA . PRO A 1 90 ? -20.142 -3.266 -1.537 1.00 14.20 95 PRO A CA 1
ATOM 564 C C . PRO A 1 90 ? -19.300 -4.527 -1.559 1.00 15.14 95 PRO A C 1
ATOM 565 O O . PRO A 1 90 ? -18.083 -4.456 -1.430 1.00 15.16 95 PRO A O 1
ATOM 569 N N . ARG A 1 91 ? -19.936 -5.695 -1.662 1.00 14.71 96 ARG A N 1
ATOM 570 C CA . ARG A 1 91 ? -19.183 -6.940 -1.635 1.00 15.88 96 ARG A CA 1
ATOM 571 C C . ARG A 1 91 ? -18.225 -7.024 -2.808 1.00 15.37 96 ARG A C 1
ATOM 572 O O . ARG A 1 91 ? -17.079 -7.451 -2.660 1.00 16.02 96 ARG A O 1
ATOM 580 N N . GLU A 1 92 ? -18.685 -6.633 -4.003 1.00 17.43 97 GLU A N 1
ATOM 581 C CA . GLU A 1 92 ? -17.829 -6.783 -5.168 1.00 16.52 97 GLU A CA 1
ATOM 582 C C . GLU A 1 92 ? -16.661 -5.801 -5.137 1.00 15.71 97 GLU A C 1
ATOM 583 O O . GLU A 1 92 ? -15.551 -6.147 -5.575 1.00 16.31 97 GLU A O 1
ATOM 589 N N . LEU A 1 93 ? -16.884 -4.562 -4.660 1.00 16.63 98 LEU A N 1
ATOM 590 C CA . LEU A 1 93 ? -15.773 -3.627 -4.486 1.00 15.95 98 LEU A CA 1
ATOM 591 C C . LEU A 1 93 ? -14.791 -4.147 -3.463 1.00 17.40 98 LEU A C 1
ATOM 592 O O . LEU A 1 93 ? -13.573 -4.061 -3.656 1.00 17.49 98 LEU A O 1
ATOM 597 N N . ALA A 1 94 ? -15.302 -4.690 -2.353 1.00 14.13 99 ALA A N 1
ATOM 598 C CA . ALA A 1 94 ? -14.400 -5.260 -1.363 1.00 15.53 99 ALA A CA 1
ATOM 599 C C . ALA A 1 94 ? -13.585 -6.380 -1.988 1.00 16.58 99 ALA A C 1
ATOM 600 O O . ALA A 1 94 ? -12.367 -6.470 -1.778 1.00 18.04 99 ALA A O 1
ATOM 602 N N . LYS A 1 95 ? -14.231 -7.224 -2.798 1.00 21.03 100 LYS A N 1
ATOM 603 C CA . LYS A 1 95 ? -13.496 -8.282 -3.496 1.00 22.90 100 LYS A CA 1
ATOM 604 C C . LYS A 1 95 ? -12.376 -7.693 -4.335 1.00 21.34 100 LYS A C 1
ATOM 605 O O . LYS A 1 95 ? -11.237 -8.173 -4.299 1.00 24.72 100 LYS A O 1
ATOM 611 N N . LEU A 1 96 ? -12.685 -6.645 -5.110 1.00 20.05 101 LEU A N 1
ATOM 612 C CA . LEU A 1 96 ? -11.663 -6.019 -5.945 1.00 19.24 101 LEU A CA 1
ATOM 613 C C . LEU A 1 96 ? -10.514 -5.480 -5.104 1.00 19.77 101 LEU A C 1
ATOM 614 O O . LEU A 1 96 ? -9.343 -5.550 -5.517 1.00 19.36 101 LEU A O 1
ATOM 619 N N . ARG A 1 97 ? -10.827 -4.892 -3.948 1.00 19.19 102 ARG A N 1
ATOM 620 C CA . ARG A 1 97 ? -9.775 -4.425 -3.061 1.00 20.52 102 ARG A CA 1
ATOM 621 C C . ARG A 1 97 ? -8.952 -5.609 -2.569 1.00 21.94 102 ARG A C 1
ATOM 622 O O . ARG A 1 97 ? -7.721 -5.552 -2.541 1.00 24.88 102 ARG A O 1
ATOM 630 N N . GLN A 1 98 ? -9.622 -6.704 -2.207 1.00 23.73 103 GLN A N 1
ATOM 631 C CA . GLN A 1 98 ? -8.903 -7.849 -1.655 1.00 26.90 103 GLN A CA 1
ATOM 632 C C . GLN A 1 98 ? -8.042 -8.508 -2.717 1.00 30.62 103 GLN A C 1
ATOM 633 O O . GLN A 1 98 ? -6.992 -9.079 -2.401 1.00 33.24 103 GLN A O 1
ATOM 639 N N . LEU A 1 99 ? -8.437 -8.390 -3.981 1.00 26.81 104 LEU A N 1
ATOM 640 C CA . LEU A 1 99 ? -7.662 -8.920 -5.089 1.00 30.45 104 LEU A CA 1
ATOM 641 C C . LEU A 1 99 ? -6.447 -8.069 -5.423 1.00 31.93 104 LEU A C 1
ATOM 642 O O . LEU A 1 99 ? -5.676 -8.464 -6.300 1.00 32.33 104 LEU A O 1
ATOM 647 N N . GLY A 1 100 ? -6.278 -6.914 -4.766 1.00 23.43 105 GLY A N 1
ATOM 648 C CA . GLY A 1 100 ? -5.102 -6.099 -4.915 1.00 21.24 105 GLY A CA 1
ATOM 649 C C . GLY A 1 100 ? -5.123 -5.110 -6.057 1.00 23.54 105 GLY A C 1
ATOM 650 O O . GLY A 1 100 ? -4.059 -4.633 -6.458 1.00 24.02 105 GLY A O 1
ATOM 651 N N . PHE A 1 101 ? -6.290 -4.774 -6.588 1.00 26.64 106 PHE A N 1
ATOM 652 C CA . PHE A 1 101 ? -6.353 -3.763 -7.637 1.00 25.56 106 PHE A CA 1
ATOM 653 C C . PHE A 1 101 ? -6.192 -2.352 -7.077 1.00 23.64 106 PHE A C 1
ATOM 654 O O . PHE A 1 101 ? -6.615 -2.029 -5.960 1.00 21.47 106 PHE A O 1
ATOM 662 N N . THR A 1 102 ? -5.562 -1.496 -7.878 1.00 22.87 107 THR A N 1
ATOM 663 C CA . THR A 1 102 ? -5.472 -0.098 -7.522 1.00 24.33 107 THR A CA 1
ATOM 664 C C . THR A 1 102 ? -6.822 0.526 -7.849 1.00 22.60 107 THR A C 1
ATOM 665 O O . THR A 1 102 ? -7.273 0.468 -8.999 1.00 20.70 107 THR A O 1
ATOM 669 N N . ILE A 1 103 ? -7.474 1.075 -6.832 1.00 19.62 108 ILE A N 1
ATOM 670 C CA . ILE A 1 103 ? -8.827 1.584 -6.966 1.00 17.78 108 ILE A CA 1
ATOM 671 C C . ILE A 1 103 ? -8.892 3.015 -6.480 1.00 19.31 108 ILE A C 1
ATOM 672 O O . ILE A 1 103 ? -8.507 3.323 -5.343 1.00 22.10 108 ILE A O 1
ATOM 677 N N . TYR A 1 104 ? -9.453 3.884 -7.313 1.00 15.86 109 TYR A N 1
ATOM 678 C CA . TYR A 1 104 ? -9.815 5.215 -6.909 1.00 16.06 109 TYR A CA 1
ATOM 679 C C . TYR A 1 104 ? -11.290 5.216 -6.536 1.00 15.75 109 TYR A C 1
ATOM 680 O O . TYR A 1 104 ? -12.137 4.847 -7.343 1.00 15.71 109 TYR A O 1
ATOM 689 N N . ASP A 1 105 ? -11.595 5.606 -5.302 1.00 15.55 110 ASP A N 1
ATOM 690 C CA . ASP A 1 105 ? -12.981 5.719 -4.864 1.00 16.32 110 ASP A CA 1
ATOM 691 C C . ASP A 1 105 ? -13.530 7.103 -5.204 1.00 18.25 110 ASP A C 1
ATOM 692 O O . ASP A 1 105 ? -13.095 8.101 -4.616 1.00 16.81 110 ASP A O 1
ATOM 697 N N . SER A 1 106 ? -14.507 7.164 -6.113 1.00 15.25 111 SER A N 1
ATOM 698 C CA . SER A 1 106 ? -15.141 8.433 -6.448 1.00 14.44 111 SER A CA 1
ATOM 699 C C . SER A 1 106 ? -16.207 8.798 -5.427 1.00 15.81 111 SER A C 1
ATOM 700 O O . SER A 1 106 ? -17.256 8.128 -5.352 1.00 18.48 111 SER A O 1
ATOM 703 N N . GLN A 1 107 ? -16.025 9.937 -4.759 1.00 15.79 112 GLN A N 1
ATOM 704 C CA . GLN A 1 107 ? -16.996 10.425 -3.794 1.00 17.08 112 GLN A CA 1
ATOM 705 C C . GLN A 1 107 ? -17.963 11.374 -4.502 1.00 16.55 112 GLN A C 1
ATOM 706 O O . GLN A 1 107 ? -17.536 12.216 -5.301 1.00 17.05 112 GLN A O 1
ATOM 712 N N . THR A 1 108 ? -19.245 11.237 -4.185 1.00 13.21 113 THR A N 1
ATOM 713 C CA . THR A 1 108 ? -20.315 11.771 -5.022 1.00 14.17 113 THR A CA 1
ATOM 714 C C . THR A 1 108 ? -21.427 12.432 -4.205 1.00 16.23 113 THR A C 1
ATOM 715 O O . THR A 1 108 ? -22.615 12.161 -4.402 1.00 17.67 113 THR A O 1
ATOM 719 N N . LYS A 1 109 ? -21.052 13.374 -3.344 1.00 15.30 114 LYS A N 1
ATOM 720 C CA . LYS A 1 109 ? -22.037 14.087 -2.533 1.00 16.53 114 LYS A CA 1
ATOM 721 C C . LYS A 1 109 ? -22.154 15.596 -2.797 1.00 18.64 114 LYS A C 1
ATOM 722 O O . LYS A 1 109 ? -23.248 16.138 -2.785 1.00 20.70 114 LYS A O 1
ATOM 728 N N . THR A 1 110 ? -21.024 16.258 -3.009 1.00 15.07 115 THR A N 1
ATOM 729 C CA . THR A 1 110 ? -20.980 17.704 -3.176 1.00 14.59 115 THR A CA 1
ATOM 730 C C . THR A 1 110 ? -20.549 18.077 -4.588 1.00 12.95 115 THR A C 1
ATOM 731 O O . THR A 1 110 ? -19.960 17.279 -5.315 1.00 14.20 115 THR A O 1
ATOM 735 N N . LEU A 1 111 ? -20.791 19.354 -4.926 1.00 19.73 116 LEU A N 1
ATOM 736 C CA . LEU A 1 111 ? -20.378 19.878 -6.231 1.00 14.32 116 LEU A CA 1
ATOM 737 C C . LEU A 1 111 ? -18.873 20.066 -6.309 1.00 15.15 116 LEU A C 1
ATOM 738 O O . LEU A 1 111 ? -18.254 19.788 -7.330 1.00 14.44 116 LEU A O 1
ATOM 743 N N . ASP A 1 112 ? -18.256 20.533 -5.232 1.00 16.67 117 ASP A N 1
ATOM 744 C CA . ASP A 1 112 ? -16.816 20.703 -5.286 1.00 17.83 117 ASP A CA 1
ATOM 745 C C . ASP A 1 112 ? -16.105 19.361 -5.447 1.00 15.09 117 ASP A C 1
ATOM 746 O O . ASP A 1 112 ? -15.026 19.313 -6.031 1.00 17.77 117 ASP A O 1
ATOM 751 N N . GLU A 1 113 ? -16.713 18.264 -4.979 1.00 16.75 118 GLU A N 1
ATOM 752 C CA . GLU A 1 113 ? -16.111 16.945 -5.142 1.00 15.28 118 GLU A CA 1
ATOM 753 C C . GLU A 1 113 ? -15.936 16.546 -6.615 1.00 14.71 118 GLU A C 1
ATOM 754 O O . GLU A 1 113 ? -15.096 15.694 -6.943 1.00 12.99 118 GLU A O 1
ATOM 760 N N . ILE A 1 114 ? -16.746 17.107 -7.518 1.00 15.26 119 ILE A N 1
ATOM 761 C CA . ILE A 1 114 ? -16.574 16.774 -8.927 1.00 13.27 119 ILE A CA 1
ATOM 762 C C . ILE A 1 114 ? -15.218 17.262 -9.398 1.00 15.26 119 ILE A C 1
ATOM 763 O O . ILE A 1 114 ? -14.476 16.548 -10.064 1.00 14.43 119 ILE A O 1
ATOM 768 N N . ALA A 1 115 ? -14.908 18.510 -9.114 1.00 10.70 120 ALA A N 1
ATOM 769 C CA . ALA A 1 115 ? -13.604 19.016 -9.489 1.00 12.80 120 ALA A CA 1
ATOM 770 C C . ALA A 1 115 ? -12.497 18.247 -8.770 1.00 13.99 120 ALA A C 1
ATOM 771 O O . ALA A 1 115 ? -11.473 17.915 -9.379 1.00 14.70 120 ALA A O 1
ATOM 773 N N . ASP A 1 116 ? -12.712 17.921 -7.494 1.00 17.72 121 ASP A N 1
ATOM 774 C CA . ASP A 1 116 ? -11.725 17.139 -6.747 1.00 19.20 121 ASP A CA 1
ATOM 775 C C . ASP A 1 116 ? -11.463 15.807 -7.440 1.00 19.92 121 ASP A C 1
ATOM 776 O O . ASP A 1 116 ? -10.317 15.360 -7.548 1.00 19.80 121 ASP A O 1
ATOM 781 N N . ASN A 1 117 ? -12.536 15.121 -7.846 1.00 16.84 122 ASN A N 1
ATOM 782 C CA . ASN A 1 117 ? -12.401 13.876 -8.605 1.00 16.38 122 ASN A CA 1
ATOM 783 C C . ASN A 1 117 ? -11.534 14.046 -9.858 1.00 17.23 122 ASN A C 1
ATOM 784 O O . ASN A 1 117 ? -10.664 13.222 -10.139 1.00 16.25 122 ASN A O 1
ATOM 789 N N . ILE A 1 118 ? -11.817 15.072 -10.667 1.00 13.83 123 ILE A N 1
ATOM 790 C CA . ILE A 1 118 ? -11.091 15.273 -11.904 1.00 13.91 123 ILE A CA 1
ATOM 791 C C . ILE A 1 118 ? -9.623 15.534 -11.611 1.00 18.10 123 ILE A C 1
ATOM 792 O O . ILE A 1 118 ? -8.748 14.971 -12.281 1.00 16.99 123 ILE A O 1
ATOM 797 N N . GLU A 1 119 ? -9.340 16.360 -10.589 1.00 21.23 124 GLU A N 1
ATOM 798 C CA . GLU A 1 119 ? -7.957 16.708 -10.276 1.00 22.13 124 GLU A CA 1
ATOM 799 C C . GLU A 1 119 ? -7.203 15.492 -9.755 1.00 20.16 124 GLU A C 1
ATOM 800 O O . GLU A 1 119 ? -6.088 15.210 -10.199 1.00 22.91 124 GLU A O 1
ATOM 806 N N . ALA A 1 120 ? -7.834 14.710 -8.890 1.00 21.56 125 ALA A N 1
ATOM 807 C CA . ALA A 1 120 ? -7.242 13.442 -8.468 1.00 21.00 125 ALA A CA 1
ATOM 808 C C . ALA A 1 120 ? -6.980 12.517 -9.645 1.00 20.26 125 ALA A C 1
ATOM 809 O O . ALA A 1 120 ? -5.903 11.922 -9.763 1.00 20.84 125 ALA A O 1
ATOM 811 N N . LEU A 1 121 ? -7.965 12.337 -10.524 1.00 16.67 126 LEU A N 1
ATOM 812 C CA . LEU A 1 121 ? -7.764 11.382 -11.584 1.00 16.14 126 LEU A CA 1
ATOM 813 C C . LEU A 1 121 ? -6.687 11.833 -12.555 1.00 18.25 126 LEU A C 1
ATOM 814 O O . LEU A 1 121 ? -6.065 11.002 -13.211 1.00 19.51 126 LEU A O 1
ATOM 819 N N . SER A 1 122 ? -6.479 13.134 -12.682 1.00 17.68 127 SER A N 1
ATOM 820 C CA . SER A 1 122 ? -5.436 13.632 -13.567 1.00 20.44 127 SER A CA 1
ATOM 821 C C . SER A 1 122 ? -4.045 13.165 -13.145 1.00 24.62 127 SER A C 1
ATOM 822 O O . SER A 1 122 ? -3.128 13.137 -13.979 1.00 24.87 127 SER A O 1
ATOM 825 N N . HIS A 1 123 ? -3.874 12.774 -11.882 1.00 23.05 128 HIS A N 1
ATOM 826 C CA . HIS A 1 123 ? -2.580 12.242 -11.447 1.00 24.22 128 HIS A CA 1
ATOM 827 C C . HIS A 1 123 ? -2.216 10.952 -12.163 1.00 27.31 128 HIS A C 1
ATOM 828 O O . HIS A 1 123 ? -1.049 10.533 -12.135 1.00 29.18 128 HIS A O 1
ATOM 835 N N . TYR A 1 124 ? -3.196 10.298 -12.767 1.00 26.07 129 TYR A N 1
ATOM 836 C CA . TYR A 1 124 ? -2.934 9.032 -13.428 1.00 28.55 129 TYR A CA 1
ATOM 837 C C . TYR A 1 124 ? -2.804 9.227 -14.921 1.00 28.90 129 TYR A C 1
ATOM 838 O O . TYR A 1 124 ? -2.709 8.261 -15.667 1.00 27.18 129 TYR A O 1
ATOM 847 N N . SER A 1 125 ? -2.811 10.479 -15.358 1.00 21.51 130 SER A N 1
ATOM 848 C CA . SER A 1 125 ? -2.817 10.750 -16.785 1.00 22.07 130 SER A CA 1
ATOM 849 C C . SER A 1 125 ? -1.393 10.934 -17.294 1.00 26.33 130 SER A C 1
ATOM 850 O O . SER A 1 125 ? -0.512 11.403 -16.567 1.00 29.11 130 SER A O 1
ATOM 853 N N . ALA A 1 126 ? -1.187 10.562 -18.560 1.00 26.12 131 ALA A N 1
ATOM 854 C CA . ALA A 1 126 ? 0.080 10.843 -19.234 1.00 29.28 131 ALA A CA 1
ATOM 855 C C . ALA A 1 126 ? 0.221 12.320 -19.560 1.00 29.73 131 ALA A C 1
ATOM 856 O O . ALA A 1 126 ? 1.343 12.792 -19.794 1.00 33.03 131 ALA A O 1
ATOM 858 N N . ASN A 1 127 ? -0.892 13.054 -19.547 1.00 30.48 132 ASN A N 1
ATOM 859 C CA . ASN A 1 127 ? -0.925 14.489 -19.808 1.00 32.20 132 ASN A CA 1
ATOM 860 C C . ASN A 1 127 ? -1.741 15.162 -18.704 1.00 28.45 132 ASN A C 1
ATOM 861 O O . ASN A 1 127 ? -2.868 15.621 -18.924 1.00 29.40 132 ASN A O 1
ATOM 866 N N . PRO A 1 128 ? -1.189 15.251 -17.491 1.00 25.90 133 PRO A N 1
ATOM 867 C CA . PRO A 1 128 ? -1.975 15.772 -16.366 1.00 24.12 133 PRO A CA 1
ATOM 868 C C . PRO A 1 128 ? -2.548 17.171 -16.564 1.00 26.60 133 PRO A C 1
ATOM 869 O O . PRO A 1 128 ? -3.447 17.551 -15.805 1.00 24.23 133 PRO A O 1
ATOM 873 N N . GLU A 1 129 ? -2.019 17.958 -17.510 1.00 29.29 134 GLU A N 1
ATOM 874 C CA . GLU A 1 129 ? -2.519 19.306 -17.740 1.00 27.63 134 GLU A CA 1
ATOM 875 C C . GLU A 1 129 ? -3.988 19.298 -18.173 1.00 28.17 134 GLU A C 1
ATOM 876 O O . GLU A 1 129 ? -4.744 20.218 -17.834 1.00 27.40 134 GLU A O 1
ATOM 882 N N . VAL A 1 130 ? -4.414 18.254 -18.885 1.00 26.01 135 VAL A N 1
ATOM 883 C CA . VAL A 1 130 ? -5.804 18.164 -19.358 1.00 23.57 135 VAL A CA 1
ATOM 884 C C . VAL A 1 130 ? -6.769 18.183 -18.182 1.00 20.03 135 VAL A C 1
ATOM 885 O O . VAL A 1 130 ? -7.710 18.988 -18.123 1.00 22.64 135 VAL A O 1
ATOM 889 N N . GLY A 1 131 ? -6.570 17.261 -17.242 1.00 20.61 136 GLY A N 1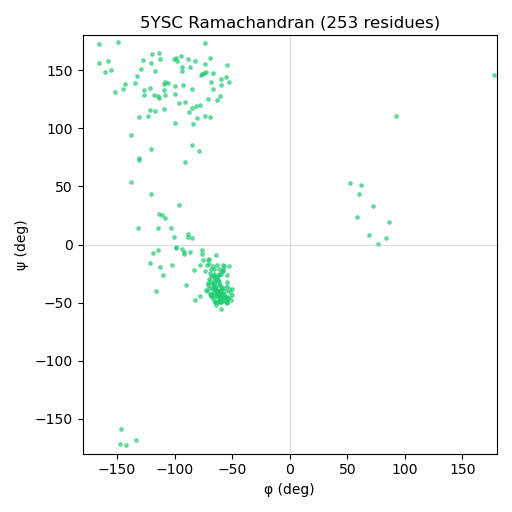
ATOM 890 C CA . GLY A 1 131 ? -7.407 17.219 -16.055 1.00 20.50 136 GLY A CA 1
ATOM 891 C C . GLY A 1 131 ? -7.213 18.416 -15.149 1.00 22.84 136 GLY A C 1
ATOM 892 O O . GLY A 1 131 ? -8.165 18.919 -14.551 1.00 20.12 136 GLY A O 1
ATOM 893 N N . GLN A 1 132 ? -5.969 18.893 -15.022 1.00 20.26 137 GLN A N 1
ATOM 894 C CA . GLN A 1 132 ? -5.731 20.119 -14.283 1.00 24.53 137 GLN A CA 1
ATOM 895 C C . GLN A 1 132 ? -6.600 21.236 -14.842 1.00 25.06 137 GLN A C 1
ATOM 896 O O . GLN A 1 132 ? -7.269 21.962 -14.096 1.00 24.06 137 GLN A O 1
ATOM 902 N N . LYS A 1 133 ? -6.627 21.351 -16.166 1.00 30.04 138 LYS A N 1
ATOM 903 C CA . LYS A 1 133 ? -7.404 22.410 -16.805 1.00 30.54 138 LYS A CA 1
ATOM 904 C C . LYS A 1 133 ? -8.900 22.188 -16.616 1.00 25.98 138 LYS A C 1
ATOM 905 O O . LYS A 1 133 ? -9.647 23.126 -16.302 1.00 26.43 138 LYS A O 1
ATOM 911 N N . ALA A 1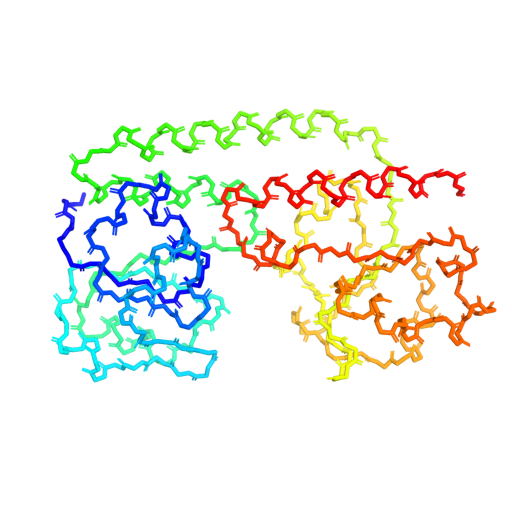 134 ? -9.358 20.952 -16.811 1.00 19.88 139 ALA A N 1
ATOM 912 C CA . ALA A 1 134 ? -10.790 20.698 -16.689 1.00 18.27 139 ALA A CA 1
ATOM 913 C C . ALA A 1 134 ? -11.287 21.025 -15.291 1.00 18.80 139 ALA A C 1
ATOM 914 O O . ALA A 1 134 ? -12.359 21.613 -15.131 1.00 16.51 139 ALA A O 1
ATOM 916 N N . ALA A 1 135 ? -10.525 20.644 -14.257 1.00 19.47 140 ALA A N 1
ATOM 917 C CA . ALA A 1 135 ? -10.925 20.946 -12.886 1.00 19.42 140 ALA A CA 1
ATOM 918 C C . ALA A 1 135 ? -10.903 22.444 -12.620 1.00 21.51 140 ALA A C 1
ATOM 919 O O . ALA A 1 135 ? -11.774 22.978 -11.920 1.00 23.16 140 ALA A O 1
ATOM 921 N N . HIS A 1 136 ? -9.911 23.120 -13.185 1.00 25.69 141 HIS A N 1
ATOM 922 C CA . HIS A 1 136 ? -9.813 24.555 -13.016 1.00 28.58 141 HIS A CA 1
ATOM 923 C C . HIS A 1 136 ? -11.046 25.205 -13.609 1.00 28.77 141 HIS A C 1
ATOM 924 O O . HIS A 1 136 ? -11.680 26.034 -12.974 1.00 27.08 141 HIS A O 1
ATOM 931 N N . ASP A 1 137 ? -11.383 24.812 -14.831 1.00 23.70 142 ASP A N 1
ATOM 932 C CA . ASP A 1 137 ? -12.526 25.411 -15.517 1.00 21.05 142 ASP A CA 1
ATOM 933 C C . ASP A 1 137 ? -13.813 25.117 -14.761 1.00 18.51 142 ASP A C 1
ATOM 934 O O . ASP A 1 137 ? -14.664 25.994 -14.602 1.00 19.48 142 ASP A O 1
ATOM 939 N N . PHE A 1 138 ? -13.978 23.874 -14.302 1.00 17.46 143 PHE A N 1
ATOM 940 C CA . PHE A 1 138 ? -15.144 23.516 -13.488 1.00 18.00 143 PHE A CA 1
ATOM 941 C C . PHE A 1 138 ? -15.262 24.418 -12.273 1.00 22.81 143 PHE A C 1
ATOM 942 O O . PHE A 1 138 ? -16.346 24.910 -11.946 1.00 19.53 143 PHE A O 1
ATOM 950 N N . ARG A 1 139 ? -14.156 24.593 -11.544 1.00 18.91 144 ARG A N 1
ATOM 951 C CA . ARG A 1 139 ? -14.192 25.408 -10.341 1.00 20.02 144 ARG A CA 1
ATOM 952 C C . ARG A 1 139 ? -14.602 26.842 -10.651 1.00 25.04 144 ARG A C 1
ATOM 953 O O . ARG A 1 139 ? -15.377 27.458 -9.905 1.00 23.46 144 ARG A O 1
ATOM 961 N N . GLN A 1 140 ? -14.078 27.394 -11.741 1.00 24.20 145 GLN A N 1
ATOM 962 C CA . GLN A 1 140 ? -14.421 28.769 -12.073 1.00 24.40 145 GLN A CA 1
ATOM 963 C C . GLN A 1 140 ? -15.888 28.884 -12.461 1.00 22.01 145 GLN A C 1
ATOM 964 O O . GLN A 1 140 ? -16.597 29.764 -11.966 1.00 22.51 145 GLN A O 1
ATOM 970 N N . ARG A 1 141 ? -16.393 27.963 -13.288 1.00 21.96 146 ARG A N 1
ATOM 971 C CA . ARG A 1 141 ? -17.814 28.028 -13.639 1.00 23.96 146 ARG A CA 1
ATOM 972 C C . ARG A 1 141 ? -18.688 27.803 -12.410 1.00 22.43 146 ARG A C 1
ATOM 973 O O . ARG A 1 141 ? -19.736 28.433 -12.256 1.00 21.51 146 ARG A O 1
ATOM 981 N N . LEU A 1 142 ? -18.267 26.917 -11.500 1.00 16.30 147 LEU A N 1
ATOM 982 C CA . LEU A 1 142 ? -19.049 26.694 -10.300 1.00 15.50 147 LEU A CA 1
ATOM 983 C C . LEU A 1 142 ? -19.108 27.961 -9.470 1.00 17.66 147 LEU A C 1
ATOM 984 O O . LEU A 1 142 ? -20.151 28.291 -8.904 1.00 20.00 147 LEU A O 1
ATOM 989 N N . GLN A 1 143 ? -17.987 28.678 -9.415 1.00 19.08 148 GLN A N 1
ATOM 990 C CA . GLN A 1 143 ? -17.944 29.973 -8.746 1.00 21.81 148 GLN A CA 1
ATOM 991 C C . GLN A 1 143 ? -18.890 30.955 -9.422 1.00 25.02 148 GLN A C 1
ATOM 992 O O . GLN A 1 143 ? -19.646 31.675 -8.756 1.00 27.04 148 GLN A O 1
ATOM 998 N N . ASP A 1 144 ? -18.860 30.991 -10.749 1.00 23.71 149 ASP A N 1
ATOM 999 C CA . ASP A 1 144 ? -19.761 31.884 -11.464 1.00 22.27 149 ASP A CA 1
ATOM 1000 C C . ASP A 1 144 ? -21.208 31.562 -11.134 1.00 22.14 149 ASP A C 1
ATOM 1001 O O . ASP A 1 144 ? -22.015 32.464 -10.886 1.00 26.61 149 ASP A O 1
ATOM 1006 N N . LEU A 1 145 ? -21.563 30.273 -11.135 1.00 19.29 150 LEU A N 1
ATOM 1007 C CA . LEU A 1 145 ? -22.946 29.909 -10.866 1.00 18.67 150 LEU A CA 1
ATOM 1008 C C . LEU A 1 145 ? -23.354 30.258 -9.443 1.00 22.93 150 LEU A C 1
ATOM 1009 O O . LEU A 1 145 ? -24.482 30.708 -9.213 1.00 24.05 150 LEU A O 1
ATOM 1014 N N . ARG A 1 146 ? -22.472 30.023 -8.463 1.00 22.97 151 ARG A N 1
ATOM 1015 C CA . ARG A 1 146 ? -22.816 30.359 -7.088 1.00 23.36 151 ARG A CA 1
ATOM 1016 C C . ARG A 1 146 ? -23.115 31.851 -6.979 1.00 27.52 151 ARG A C 1
ATOM 1017 O O . ARG A 1 146 ? -24.117 32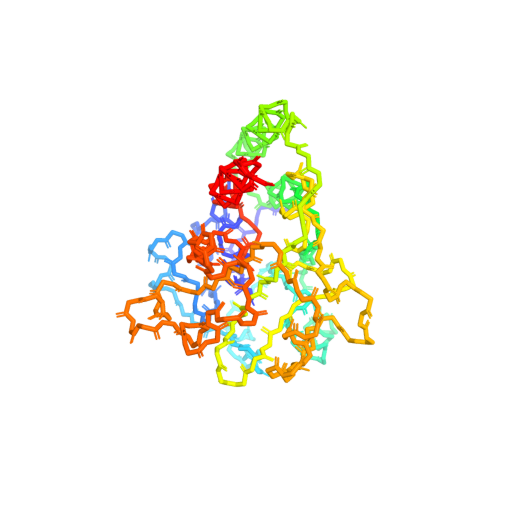.254 -6.385 1.00 28.91 151 ARG A O 1
ATOM 1025 N N . THR A 1 147 ? -22.283 32.680 -7.607 1.00 25.08 152 THR A N 1
ATOM 1026 C CA . THR A 1 147 ? -22.534 34.118 -7.605 1.00 28.72 152 THR A CA 1
ATOM 1027 C C . THR A 1 147 ? -23.863 34.433 -8.279 1.00 31.19 152 THR A C 1
ATOM 1028 O O . THR A 1 147 ? -24.702 35.153 -7.728 1.00 34.50 152 THR A O 1
ATOM 1032 N N . GLN A 1 148 ? -24.086 33.865 -9.460 1.00 36.22 153 GLN A N 1
ATOM 1033 C CA . GLN A 1 148 ? -25.224 34.261 -10.281 1.00 36.69 153 GLN A CA 1
ATOM 1034 C C . GLN A 1 148 ? -26.555 33.909 -9.637 1.00 38.48 153 GLN A C 1
ATOM 1035 O O . GLN A 1 148 ? -27.545 34.622 -9.839 1.00 39.74 153 GLN A O 1
ATOM 1041 N N . TYR A 1 149 ? -26.621 32.813 -8.889 1.00 28.85 154 TYR A N 1
ATOM 1042 C CA . TYR A 1 149 ? -27.896 32.296 -8.390 1.00 29.73 154 TYR A CA 1
ATOM 1043 C C . TYR A 1 149 ? -28.023 32.454 -6.880 1.00 36.25 154 TYR A C 1
ATOM 1044 O O . TYR A 1 149 ? -28.767 31.718 -6.220 1.00 33.56 154 TYR A O 1
ATOM 1053 N N . ALA A 1 150 ? -27.307 33.432 -6.330 1.00 48.08 155 ALA A N 1
ATOM 1054 C CA . ALA A 1 150 ? -27.407 33.709 -4.905 1.00 55.20 155 ALA A CA 1
ATOM 1055 C C . ALA A 1 150 ? -28.780 34.268 -4.565 1.00 60.15 155 ALA A C 1
ATOM 1056 O O . ALA A 1 150 ? -29.420 33.840 -3.593 1.00 58.65 155 ALA A O 1
ATOM 1058 N N . SER A 1 151 ? -29.267 35.192 -5.399 1.00 75.58 156 SER A N 1
ATOM 1059 C CA . SER A 1 151 ? -30.510 35.904 -5.120 1.00 79.73 156 SER A CA 1
ATOM 1060 C C . SER A 1 151 ? -31.691 34.962 -4.948 1.00 77.28 156 SER A C 1
ATOM 1061 O O . SER A 1 151 ? -32.697 35.359 -4.342 1.00 80.39 156 SER A O 1
ATOM 1064 N N . ASN A 1 152 ? -31.606 33.735 -5.467 1.00 52.65 157 ASN A N 1
ATOM 1065 C CA . ASN A 1 152 ? -32.691 32.786 -5.271 1.00 42.94 157 ASN A CA 1
ATOM 1066 C C . ASN A 1 152 ? -33.015 32.686 -3.783 1.00 41.77 157 ASN A C 1
ATOM 1067 O O . ASN A 1 152 ? -32.121 32.696 -2.929 1.00 40.31 157 ASN A O 1
ATOM 1072 N N . GLN A 1 153 ? -34.309 32.613 -3.484 1.00 45.18 158 GLN A N 1
ATOM 1073 C CA . GLN A 1 153 ? -34.839 32.412 -2.151 1.00 47.81 158 GLN A CA 1
ATOM 1074 C C . GLN A 1 153 ? -35.194 30.955 -1.966 1.00 43.45 158 GLN A C 1
ATOM 1075 O O . GLN A 1 153 ? -35.398 30.233 -2.943 1.00 39.57 158 GLN A O 1
ATOM 1081 N N . PRO A 1 154 ? -35.319 30.500 -0.721 1.00 37.19 159 PRO A N 1
ATOM 1082 C CA . PRO A 1 154 ? -35.626 29.087 -0.471 1.00 34.35 159 PRO A CA 1
ATOM 1083 C C . PRO A 1 154 ? -36.945 28.668 -1.085 1.00 29.65 159 PRO A C 1
ATOM 1084 O O . PRO A 1 154 ? -37.988 29.286 -0.861 1.00 32.40 159 PRO A O 1
ATOM 1088 N N . ILE A 1 155 ? -36.886 27.592 -1.856 1.00 25.23 160 ILE A N 1
ATOM 1089 C CA . ILE A 1 155 ? -38.068 27.013 -2.459 1.00 24.60 160 ILE A CA 1
ATOM 1090 C C . ILE A 1 155 ? -38.144 25.541 -2.102 1.00 22.56 160 ILE A C 1
ATOM 1091 O O . ILE A 1 155 ? -37.159 24.830 -2.207 1.00 21.54 160 ILE A O 1
ATOM 1096 N N . ARG A 1 156 ? -39.322 25.096 -1.682 1.00 23.33 161 ARG A N 1
ATOM 1097 C CA . ARG A 1 156 ? -39.550 23.697 -1.332 1.00 22.98 161 ARG A CA 1
ATOM 1098 C C . ARG A 1 156 ? -39.883 22.896 -2.587 1.00 23.34 161 ARG A C 1
ATOM 1099 O O . ARG A 1 156 ? -40.915 23.123 -3.213 1.00 20.10 161 ARG A O 1
ATOM 1107 N N . TYR A 1 157 ? -39.040 21.924 -2.919 1.00 23.88 162 TYR A N 1
ATOM 1108 C CA . TYR A 1 157 ? -39.224 21.131 -4.123 1.00 22.10 162 TYR A CA 1
ATOM 1109 C C . TYR A 1 157 ? -39.387 19.643 -3.798 1.00 21.31 162 TYR A C 1
ATOM 1110 O O . TYR A 1 157 ? -38.953 19.131 -2.761 1.00 20.04 162 TYR A O 1
ATOM 1119 N N . PHE A 1 158 ? -40.039 18.964 -4.729 1.00 17.88 163 PHE A N 1
ATOM 1120 C CA . PHE A 1 158 ? -40.079 17.521 -4.827 1.00 18.53 163 PHE A CA 1
ATOM 1121 C C . PHE A 1 158 ? -39.365 17.119 -6.109 1.00 16.62 163 PHE A C 1
ATOM 1122 O O . PHE A 1 158 ? -39.698 17.648 -7.172 1.00 16.86 163 PHE A O 1
ATOM 1130 N N . TYR A 1 159 ? -38.386 16.200 -6.024 1.00 17.23 164 TYR A N 1
ATOM 1131 C CA . TYR A 1 159 ? -37.750 15.634 -7.221 1.00 16.21 164 TYR A CA 1
ATOM 1132 C C . TYR A 1 159 ? -38.004 14.145 -7.313 1.00 18.53 164 TYR A C 1
ATOM 1133 O O . TYR A 1 159 ? -37.511 13.366 -6.482 1.00 18.98 164 TYR A O 1
ATOM 1142 N N . GLN A 1 160 ? -38.739 13.780 -8.349 1.00 19.86 165 GLN A N 1
ATOM 1143 C CA . GLN A 1 160 ? -39.136 12.425 -8.668 1.00 25.87 165 GLN A CA 1
ATOM 1144 C C . GLN A 1 160 ? -38.121 11.733 -9.591 1.00 22.82 165 GLN A C 1
ATOM 1145 O O . GLN A 1 160 ? -37.866 12.205 -10.700 1.00 21.58 165 GLN A O 1
ATOM 1151 N N . LEU A 1 161 ? -37.586 10.592 -9.158 1.00 22.09 166 LEU A N 1
ATOM 1152 C CA . LEU A 1 161 ? -36.751 9.761 -10.023 1.00 20.54 166 LEU A CA 1
ATOM 1153 C C . LEU A 1 161 ? -37.556 8.831 -10.930 1.00 25.04 166 LEU A C 1
ATOM 1154 O O . LEU A 1 161 ? -37.038 8.372 -11.957 1.00 22.70 166 LEU A O 1
ATOM 1159 N N . SER A 1 162 ? -38.796 8.530 -10.563 1.00 26.04 167 SER A N 1
ATOM 1160 C CA . SER A 1 162 ? -39.674 7.675 -11.347 1.00 28.57 167 SER A CA 1
ATOM 1161 C C . SER A 1 162 ? -41.104 7.994 -10.945 1.00 30.51 167 SER A C 1
ATOM 1162 O O . SER A 1 162 ? -41.351 8.541 -9.872 1.00 29.15 167 SER A O 1
ATOM 1165 N N . GLU A 1 163 ? -42.045 7.666 -11.831 1.00 33.34 168 GLU A N 1
ATOM 1166 C CA . GLU A 1 163 ? -43.463 7.788 -11.483 1.00 33.85 168 GLU A CA 1
ATOM 1167 C C . GLU A 1 163 ? -43.999 6.493 -10.864 1.00 34.38 168 GLU A C 1
ATOM 1168 O O . GLU A 1 163 ? -44.832 6.558 -9.943 1.00 34.84 168 GLU A O 1
ATOM 1174 N N . LYS A 1 164 ? -43.515 5.335 -11.319 1.00 43.12 169 LYS A N 1
ATOM 1175 C CA . LYS A 1 164 ? -43.935 4.025 -10.802 1.00 47.37 169 LYS A CA 1
ATOM 1176 C C . LYS A 1 164 ? -42.729 3.149 -10.473 1.00 49.76 169 LYS A C 1
ATOM 1177 O O . LYS A 1 164 ? -42.018 2.710 -11.398 1.00 51.25 169 LYS A O 1
ATOM 1183 N N . PRO A 1 165 ? -42.437 2.874 -9.191 1.00 38.36 170 PRO A N 1
ATOM 1184 C CA . PRO A 1 165 ? -43.036 3.531 -8.032 1.00 35.76 170 PRO A CA 1
ATOM 1185 C C . PRO A 1 165 ? -42.448 4.922 -7.940 1.00 31.40 170 PRO A C 1
ATOM 1186 O O . PRO A 1 165 ? -41.543 5.234 -8.717 1.00 29.77 170 PRO A O 1
ATOM 1190 N N . ILE A 1 166 ? -42.947 5.750 -7.034 1.00 30.77 171 ILE A N 1
ATOM 1191 C CA . ILE A 1 166 ? -42.350 7.061 -6.795 1.00 28.21 171 ILE A CA 1
ATOM 1192 C C . ILE A 1 166 ? -41.142 6.863 -5.889 1.00 27.11 171 ILE A C 1
ATOM 1193 O O . ILE A 1 166 ? -41.292 6.563 -4.704 1.00 28.45 171 ILE A O 1
ATOM 1198 N N . ILE A 1 167 ? -39.940 7.026 -6.450 1.00 25.15 172 ILE A N 1
ATOM 1199 C CA . ILE A 1 167 ? -38.697 7.083 -5.686 1.00 20.32 172 ILE A CA 1
ATOM 1200 C C . ILE A 1 167 ? -38.186 8.511 -5.726 1.00 19.95 172 ILE A C 1
ATOM 1201 O O . ILE A 1 167 ? -38.235 9.171 -6.771 1.00 19.25 172 ILE A O 1
ATOM 1206 N N . THR A 1 168 ? -37.702 8.983 -4.591 1.00 20.44 173 THR A N 1
ATOM 1207 C CA . THR A 1 168 ? -37.171 10.330 -4.480 1.00 22.70 173 THR A CA 1
ATOM 1208 C C . THR A 1 168 ? -35.846 10.224 -3.736 1.00 19.92 173 THR A C 1
ATOM 1209 O O . THR A 1 168 ? -35.283 9.135 -3.564 1.00 20.26 173 THR A O 1
ATOM 1213 N N . LEU A 1 169 ? -35.330 11.365 -3.318 1.00 18.16 174 LEU A N 1
ATOM 1214 C CA . LEU A 1 169 ? -34.040 11.480 -2.670 1.00 16.55 174 LEU A CA 1
ATOM 1215 C C . LEU A 1 169 ? -34.232 12.051 -1.278 1.00 18.12 174 LEU A C 1
ATOM 1216 O O . LEU A 1 169 ? -35.259 12.674 -0.982 1.00 19.13 174 LEU A O 1
ATOM 1221 N N . ALA A 1 170 ? -33.197 11.903 -0.449 1.00 18.05 175 ALA A N 1
ATOM 1222 C CA . ALA A 1 170 ? -33.264 12.286 0.959 1.00 19.72 175 ALA A CA 1
ATOM 1223 C C . ALA A 1 170 ? -31.863 12.334 1.565 1.00 22.07 175 ALA A C 1
ATOM 1224 O O . ALA A 1 170 ? -30.870 11.976 0.927 1.00 21.78 175 ALA A O 1
ATOM 1226 N N . GLN A 1 171 ? -31.789 12.823 2.796 1.00 21.43 176 GLN A N 1
ATOM 1227 C CA . GLN A 1 171 ? -30.571 12.775 3.598 1.00 24.31 176 GLN A CA 1
ATOM 1228 C C . GLN A 1 171 ? -29.383 13.475 2.959 1.00 26.11 176 GLN A C 1
ATOM 1229 O O . GLN A 1 171 ? -28.225 13.171 3.300 1.00 23.72 176 GLN A O 1
ATOM 1235 N N . GLY A 1 172 ? -29.629 14.431 2.056 1.00 21.73 177 GLY A N 1
ATOM 1236 C CA . GLY A 1 172 ? -28.539 15.163 1.454 1.00 21.89 177 GLY A CA 1
ATOM 1237 C C . GLY A 1 172 ? -27.796 14.394 0.383 1.00 21.02 177 GLY A C 1
ATOM 1238 O O . GLY A 1 172 ? -26.811 14.904 -0.124 1.00 19.25 177 GLY A O 1
ATOM 1239 N N . HIS A 1 173 ? -28.202 13.163 0.088 1.00 17.20 178 HIS A N 1
ATOM 1240 C CA . HIS A 1 173 ? -27.515 12.359 -0.904 1.00 16.76 178 HIS A CA 1
ATOM 1241 C C . HIS A 1 173 ? -27.737 12.926 -2.298 1.00 16.90 178 HIS A C 1
ATOM 1242 O O . HIS A 1 173 ? -28.697 13.678 -2.559 1.00 15.82 178 HIS A O 1
ATOM 1249 N N . TRP A 1 174 ? -26.852 12.523 -3.199 1.00 13.95 179 TRP A N 1
ATOM 1250 C CA . TRP A 1 174 ? -26.854 13.076 -4.541 1.00 15.20 179 TRP A CA 1
ATOM 1251 C C . TRP A 1 174 ? -28.188 12.825 -5.242 1.00 11.99 179 TRP A C 1
ATOM 1252 O O . TRP A 1 174 ? -28.713 11.713 -5.211 1.00 12.40 179 TRP A O 1
ATOM 1263 N N . PRO A 1 175 ? -28.734 13.824 -5.963 1.00 11.36 180 PRO A N 1
ATOM 1264 C CA . PRO A 1 175 ? -28.254 15.165 -6.290 1.00 11.26 180 PRO A CA 1
ATOM 1265 C C . PRO A 1 175 ? -28.761 16.297 -5.395 1.00 12.52 180 PRO A C 1
ATOM 1266 O O . PRO A 1 175 ? -28.903 17.464 -5.849 1.00 11.63 180 PRO A O 1
ATOM 1270 N N . SER A 1 176 ? -28.958 16.002 -4.107 1.00 14.10 181 SER A N 1
ATOM 1271 C CA . SER A 1 176 ? -29.488 17.027 -3.200 1.00 15.66 181 SER A CA 1
ATOM 1272 C C . SER A 1 176 ? -28.720 18.347 -3.286 1.00 16.09 181 SER A C 1
ATOM 1273 O O . SER A 1 176 ? -29.320 19.433 -3.307 1.00 17.93 181 SER A O 1
ATOM 1276 N N . GLU A 1 177 ? -27.396 18.273 -3.330 1.00 15.90 182 GLU A N 1
ATOM 1277 C CA . GLU A 1 177 ? -26.535 19.444 -3.317 1.00 17.02 182 GLU A CA 1
ATOM 1278 C C . GLU A 1 177 ? -26.739 20.350 -4.534 1.00 18.04 182 GLU A C 1
ATOM 1279 O O . GLU A 1 177 ? -26.488 21.553 -4.468 1.00 18.70 182 GLU A O 1
ATOM 1285 N N . VAL A 1 178 ? -27.137 19.794 -5.670 1.00 17.61 183 VAL A N 1
ATOM 1286 C CA . VAL A 1 178 ? -27.427 20.642 -6.825 1.00 16.67 183 VAL A CA 1
ATOM 1287 C C . VAL A 1 178 ? -28.536 21.632 -6.487 1.00 18.90 183 VAL A C 1
ATOM 1288 O O . VAL A 1 178 ? -28.437 22.835 -6.780 1.00 18.76 183 VAL A O 1
ATOM 1292 N N . PHE A 1 179 ? -29.641 21.115 -5.924 1.00 17.52 184 PHE A N 1
ATOM 1293 C CA . PHE A 1 179 ? -30.779 21.944 -5.551 1.00 20.34 184 PHE A CA 1
ATOM 1294 C C . PHE A 1 179 ? -30.396 22.943 -4.464 1.00 20.94 184 PHE A C 1
ATOM 1295 O O . PHE A 1 179 ? -30.777 24.115 -4.526 1.00 21.58 184 PHE A O 1
ATOM 1303 N N . SER A 1 180 ? -29.590 22.515 -3.491 1.00 20.29 185 SER A N 1
ATOM 1304 C CA . SER A 1 180 ? -29.289 23.380 -2.342 1.00 21.63 185 SER A CA 1
ATOM 1305 C C . SER A 1 180 ? -28.520 24.632 -2.740 1.00 26.31 185 SER A C 1
ATOM 1306 O O . SER A 1 180 ? -28.685 25.677 -2.105 1.00 29.91 185 SER A O 1
ATOM 1309 N N . LEU A 1 181 ? -27.667 24.559 -3.769 1.00 23.05 186 LEU A N 1
ATOM 1310 C CA . LEU A 1 181 ? -26.969 25.749 -4.237 1.00 23.21 186 LEU A CA 1
ATOM 1311 C C . LEU A 1 181 ? -27.959 26.884 -4.534 1.00 23.92 186 LEU A C 1
ATOM 1312 O O . LEU A 1 181 ? -27.663 28.059 -4.267 1.00 32.33 186 LEU A O 1
ATOM 1317 N N . CYS A 1 182 ? -29.123 26.545 -5.097 1.00 34.48 187 CYS A N 1
ATOM 1318 C CA . CYS A 1 182 ? -30.122 27.500 -5.570 1.00 41.12 187 CYS A CA 1
ATOM 1319 C C . CYS A 1 182 ? -31.098 27.894 -4.469 1.00 47.36 187 CYS A C 1
ATOM 1320 O O . CYS A 1 182 ? -32.100 28.557 -4.756 1.00 54.65 187 CYS A O 1
ATOM 1323 N N . GLY A 1 183 ? -30.832 27.492 -3.227 1.00 45.38 188 GLY A N 1
ATOM 1324 C CA . GLY A 1 183 ? -31.766 27.662 -2.139 1.00 46.72 188 GLY A CA 1
ATOM 1325 C C . GLY A 1 183 ? -32.821 26.583 -2.044 1.00 43.19 188 GLY A C 1
ATOM 1326 O O . GLY A 1 183 ? -33.724 26.684 -1.209 1.00 44.42 188 GLY A O 1
ATOM 1327 N N . GLY A 1 184 ? -32.735 25.543 -2.866 1.00 26.70 189 GLY A N 1
ATOM 1328 C CA . GLY A 1 184 ? -33.777 24.529 -2.878 1.00 22.98 189 GLY A CA 1
ATOM 1329 C C . GLY A 1 184 ? -33.781 23.718 -1.594 1.00 20.61 189 GLY A C 1
ATOM 1330 O O . GLY A 1 184 ? -32.733 23.342 -1.079 1.00 22.79 189 GLY A O 1
ATOM 1331 N N . VAL A 1 185 ? -34.984 23.419 -1.100 1.00 19.36 190 VAL A N 1
ATOM 1332 C CA . VAL A 1 185 ? -35.192 22.639 0.124 1.00 19.41 190 VAL A CA 1
ATOM 1333 C C . VAL A 1 185 ? -36.016 21.417 -0.252 1.00 18.78 190 VAL A C 1
ATOM 1334 O O . VAL A 1 185 ? -37.157 21.538 -0.711 1.00 19.92 190 VAL A O 1
ATOM 1338 N N . ASN A 1 186 ? -35.407 20.234 -0.097 1.00 19.41 191 ASN A N 1
ATOM 1339 C CA . ASN A 1 186 ? -36.048 18.965 -0.399 1.00 18.30 191 ASN A CA 1
ATOM 1340 C C . ASN A 1 186 ? -37.129 18.649 0.620 1.00 20.69 191 ASN A C 1
ATOM 1341 O O . ASN A 1 186 ? -36.840 18.592 1.814 1.00 21.15 191 ASN A O 1
ATOM 1346 N N . ILE A 1 187 ? -38.360 18.399 0.157 1.00 21.58 192 ILE A N 1
ATOM 1347 C CA . ILE A 1 187 ? -39.474 18.129 1.082 1.00 23.76 192 ILE A CA 1
ATOM 1348 C C . ILE A 1 187 ? -39.293 16.800 1.792 1.00 26.92 192 ILE A C 1
ATOM 1349 O O . ILE A 1 187 ? -39.908 16.560 2.841 1.00 29.10 192 ILE A O 1
ATOM 1354 N N . PHE A 1 188 ? -38.492 15.899 1.236 1.00 20.05 193 PHE A N 1
ATOM 1355 C CA . PHE A 1 188 ? -38.278 14.592 1.838 1.00 22.17 193 PHE A CA 1
ATOM 1356 C C . PHE A 1 188 ? -36.886 14.465 2.447 1.00 21.37 193 PHE A C 1
ATOM 1357 O O . PHE A 1 188 ? -36.402 13.352 2.662 1.00 22.39 193 PHE A O 1
ATOM 1365 N N . ALA A 1 189 ? -36.263 15.587 2.782 1.00 20.95 194 ALA A N 1
ATOM 1366 C CA . ALA A 1 189 ? -34.895 15.564 3.271 1.00 19.56 194 ALA A CA 1
ATOM 1367 C C . ALA A 1 189 ? -34.766 14.646 4.475 1.00 22.92 194 ALA A C 1
ATOM 1368 O O . ALA A 1 189 ? -33.825 13.853 4.570 1.00 21.93 194 ALA A O 1
ATOM 1370 N N . ASP A 1 190 ? -35.712 14.752 5.405 1.00 24.28 195 ASP A N 1
ATOM 1371 C CA . ASP A 1 190 ? -35.679 13.966 6.646 1.00 26.75 195 ASP A CA 1
ATOM 1372 C C . ASP A 1 190 ? -36.439 12.658 6.456 1.00 28.55 195 ASP A C 1
ATOM 1373 O O . ASP A 1 190 ? -37.521 12.451 6.995 1.00 46.62 195 ASP A O 1
ATOM 1378 N N . SER A 1 191 ? -35.846 11.763 5.669 1.00 28.58 196 SER A N 1
ATOM 1379 C CA . SER A 1 191 ? -36.335 10.403 5.515 1.00 30.46 196 SER A CA 1
ATOM 1380 C C . SER A 1 191 ? -35.339 9.421 6.123 1.00 32.08 196 SER A C 1
ATOM 1381 O O . SER A 1 191 ? -34.151 9.717 6.309 1.00 31.82 196 SER A O 1
ATOM 1384 N N . GLU A 1 192 ? -35.843 8.232 6.415 1.00 30.81 197 GLU A N 1
ATOM 1385 C CA . GLU A 1 192 ? -35.036 7.222 7.091 1.00 32.55 197 GLU A CA 1
ATOM 1386 C C . GLU A 1 192 ? -34.062 6.528 6.147 1.00 33.31 197 GLU A C 1
ATOM 1387 O O . GLU A 1 192 ? -33.082 5.954 6.618 1.00 31.15 197 GLU A O 1
ATOM 1393 N N . VAL A 1 193 ? -34.275 6.610 4.837 1.00 27.07 198 VAL A N 1
ATOM 1394 C CA . VAL A 1 193 ? -33.347 6.048 3.858 1.00 26.75 198 VAL A CA 1
ATOM 1395 C C . VAL A 1 193 ? -33.000 7.145 2.861 1.00 25.63 198 VAL A C 1
ATOM 1396 O O . VAL A 1 193 ? -33.745 8.127 2.731 1.00 21.78 198 VAL A O 1
ATOM 1400 N N . PRO A 1 194 ? -31.865 7.001 2.151 1.00 26.94 199 PRO A N 1
ATOM 1401 C CA . PRO A 1 194 ? -31.430 8.042 1.196 1.00 23.19 199 PRO A CA 1
ATOM 1402 C C . PRO A 1 194 ? -32.282 8.159 -0.058 1.00 22.78 199 PRO A C 1
ATOM 1403 O O . PRO A 1 194 ? -32.363 9.254 -0.628 1.00 20.00 199 PRO A O 1
ATOM 1407 N N . TYR A 1 195 ? -32.906 7.093 -0.530 1.00 22.44 200 TYR A N 1
ATOM 1408 C CA . TYR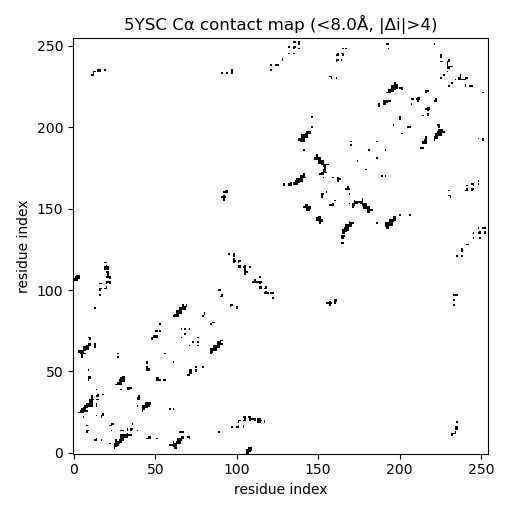 A 1 195 ? -33.735 7.155 -1.728 1.00 20.90 200 TYR A CA 1
ATOM 1409 C C . TYR A 1 195 ? -35.064 6.486 -1.434 1.00 22.55 200 TYR A C 1
ATOM 1410 O O . TYR A 1 195 ? -35.346 5.385 -1.927 1.00 24.26 200 TYR A O 1
ATOM 1419 N N . PRO A 1 196 ? -35.921 7.154 -0.672 1.00 21.82 201 PRO A N 1
ATOM 1420 C CA . PRO A 1 196 ? -37.166 6.527 -0.235 1.00 24.04 201 PRO A CA 1
ATOM 1421 C C . PRO A 1 196 ? -38.188 6.387 -1.335 1.00 24.71 201 PRO A C 1
ATOM 1422 O O . PRO A 1 196 ? -38.311 7.225 -2.233 1.00 22.19 201 PRO A O 1
ATOM 1426 N N . GLN A 1 197 ? -38.974 5.327 -1.225 1.00 27.79 202 GLN A N 1
ATOM 1427 C CA . GLN A 1 197 ? -40.187 5.190 -1.997 1.00 29.09 202 GLN A CA 1
ATOM 1428 C C . GLN A 1 197 ? -41.273 5.934 -1.226 1.00 31.12 202 GLN A C 1
ATOM 1429 O O . GLN A 1 197 ? -41.377 5.795 -0.015 1.00 34.40 202 GLN A O 1
ATOM 1435 N N . VAL A 1 198 ? -42.059 6.741 -1.927 1.00 29.85 203 VAL A N 1
ATOM 1436 C CA . VAL A 1 198 ? -43.072 7.575 -1.293 1.00 31.36 203 VAL A CA 1
ATOM 1437 C C . VAL A 1 198 ? -44.407 7.374 -2.001 1.00 31.55 203 VAL A C 1
ATOM 1438 O O . VAL A 1 198 ? -44.462 7.073 -3.193 1.00 30.34 203 VAL A O 1
ATOM 1442 N N . SER A 1 199 ? -45.493 7.552 -1.255 1.00 31.13 204 SER A N 1
ATOM 1443 C CA . SER A 1 199 ? -46.833 7.428 -1.801 1.00 32.52 204 SER A CA 1
ATOM 1444 C C . SER A 1 199 ? -47.315 8.766 -2.356 1.00 33.09 204 SER A C 1
ATOM 1445 O O . SER A 1 199 ? -46.830 9.834 -1.976 1.00 29.06 204 SER A O 1
ATOM 1448 N N . ILE A 1 200 ? -48.315 8.692 -3.242 1.00 38.58 205 ILE A N 1
ATOM 1449 C CA . ILE A 1 200 ? -48.961 9.902 -3.743 1.00 35.36 205 ILE A CA 1
ATOM 1450 C C . ILE A 1 200 ? -49.373 10.789 -2.583 1.00 33.94 205 ILE A C 1
ATOM 1451 O O . ILE A 1 200 ? -49.148 12.002 -2.595 1.00 32.82 205 ILE A O 1
ATOM 1456 N N . GLU A 1 201 ? -50.018 10.192 -1.576 1.00 35.59 206 GLU A N 1
ATOM 1457 C CA . GLU A 1 201 ? -50.505 10.950 -0.426 1.00 37.32 206 GLU A CA 1
ATOM 1458 C C . GLU A 1 201 ? -49.368 11.687 0.272 1.00 38.52 206 GLU A C 1
ATOM 1459 O O . GLU A 1 201 ? -49.510 12.856 0.650 1.00 37.28 206 GLU A O 1
ATOM 1465 N N . GLN A 1 202 ? -48.236 11.013 0.437 1.00 35.31 207 GLN A N 1
ATOM 1466 C CA . GLN A 1 202 ? -47.072 11.623 1.068 1.00 33.08 207 GLN A CA 1
ATOM 1467 C C . GLN A 1 202 ? -46.656 12.924 0.383 1.00 31.22 207 GLN A C 1
ATOM 1468 O O . GLN A 1 202 ? -46.388 13.917 1.047 1.00 31.97 207 GLN A O 1
ATOM 1474 N N . VAL A 1 203 ? -46.592 12.910 -0.943 1.00 31.22 208 VAL A N 1
ATOM 1475 C CA . VAL A 1 203 ? -46.299 1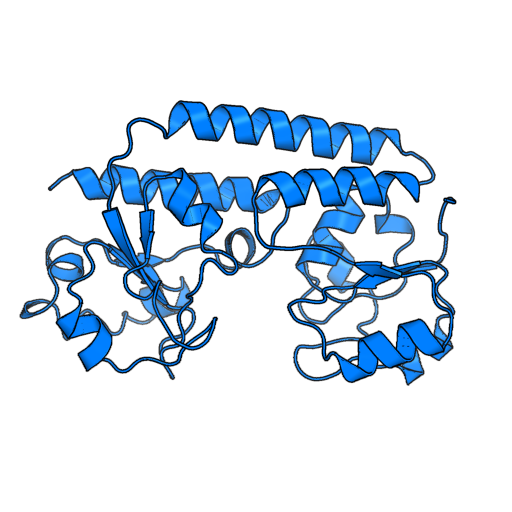4.131 -1.693 1.00 30.56 208 VAL A CA 1
ATOM 1476 C C . VAL A 1 203 ? -47.418 15.142 -1.493 1.00 30.45 208 VAL A C 1
ATOM 1477 O O . VAL A 1 203 ? -47.175 16.312 -1.177 1.00 30.11 208 VAL A O 1
ATOM 1481 N N . LEU A 1 204 ? -48.663 14.705 -1.725 1.00 27.98 209 LEU A N 1
ATOM 1482 C CA . LEU A 1 204 ? -49.806 15.608 -1.639 1.00 30.77 209 LEU A CA 1
ATOM 1483 C C . LEU A 1 204 ? -49.816 16.342 -0.317 1.00 33.90 209 LEU A C 1
ATOM 1484 O O . LEU A 1 204 ? -50.014 17.561 -0.263 1.00 32.08 209 LEU A O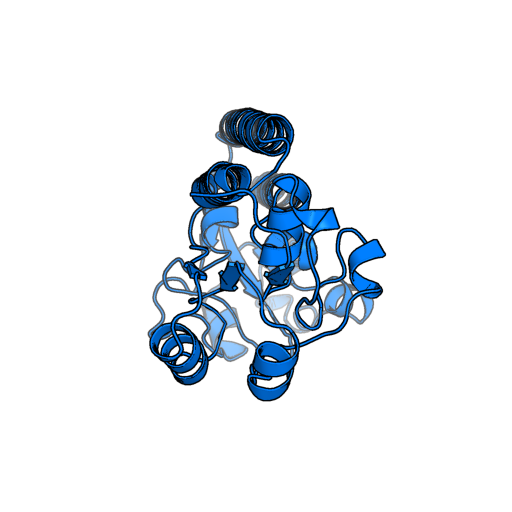 1
ATOM 1489 N N . VAL A 1 205 ? -49.585 15.607 0.762 1.00 41.65 210 VAL A N 1
ATOM 1490 C CA . VAL A 1 205 ? -49.594 16.207 2.083 1.00 43.45 210 VAL A CA 1
ATOM 1491 C C . VAL A 1 205 ? -48.537 17.292 2.163 1.00 44.25 210 VAL A C 1
ATOM 1492 O O . VAL A 1 205 ? -48.788 18.375 2.697 1.00 44.55 210 VAL A O 1
ATOM 1496 N N . LYS A 1 206 ? -47.368 17.046 1.555 1.00 40.87 211 LYS A N 1
ATOM 1497 C CA . LYS A 1 206 ? -46.200 17.913 1.709 1.00 37.67 211 LYS A CA 1
ATOM 1498 C C . LYS A 1 206 ? -46.320 19.237 0.954 1.00 36.08 211 LYS A C 1
ATOM 1499 O O . LYS A 1 206 ? -45.616 20.196 1.288 1.00 34.35 211 LYS A O 1
ATOM 1505 N N . GLN A 1 207 ? -47.146 19.311 -0.078 1.00 34.29 212 GLN A N 1
ATOM 1506 C CA . GLN A 1 207 ? -47.399 20.605 -0.712 1.00 31.29 212 GLN A CA 1
ATOM 1507 C C . GLN A 1 207 ? -46.143 21.240 -1.309 1.00 29.81 212 GLN A C 1
ATOM 1508 O O . GLN A 1 207 ? -45.878 22.423 -1.078 1.00 30.64 212 GLN A O 1
ATOM 1514 N N . PRO A 1 208 ? -45.380 20.518 -2.128 1.00 26.03 213 PRO A N 1
ATOM 1515 C CA . PRO A 1 208 ? -44.187 21.120 -2.730 1.00 22.72 213 PRO A CA 1
ATOM 1516 C C . PRO A 1 208 ? -44.543 22.330 -3.577 1.00 23.96 213 PRO A C 1
ATOM 1517 O O . PRO A 1 208 ? -45.541 22.332 -4.288 1.00 25.85 213 PRO A O 1
ATOM 1521 N N . GLN A 1 209 ? -43.696 23.345 -3.531 1.00 21.41 214 GLN A N 1
ATOM 1522 C CA . GLN A 1 209 ? -43.877 24.511 -4.399 1.00 23.01 214 GLN A CA 1
ATOM 1523 C C . GLN A 1 209 ? -43.561 24.183 -5.857 1.00 21.64 214 GLN A C 1
ATOM 1524 O O . GLN A 1 209 ? -44.206 24.719 -6.768 1.00 21.30 214 GLN A O 1
ATOM 1530 N N . VAL A 1 210 ? -42.601 23.284 -6.077 1.00 21.99 215 VAL A N 1
ATOM 1531 C CA . VAL A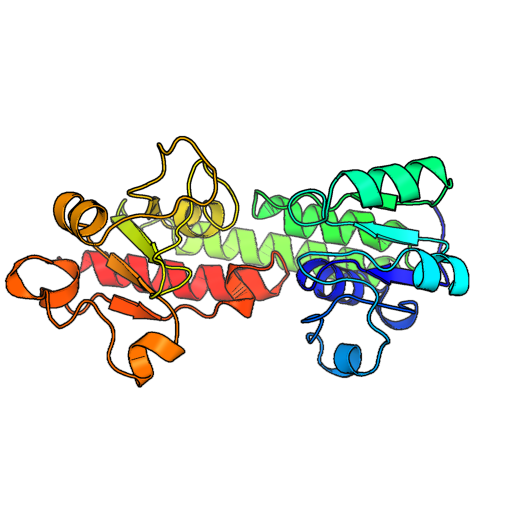 1 210 ? -42.142 22.870 -7.398 1.00 19.38 215 VAL A CA 1
ATOM 1532 C C . VAL A 1 210 ? -42.039 21.350 -7.400 1.00 19.90 215 VAL A C 1
ATOM 1533 O O . VAL A 1 210 ? -41.592 20.760 -6.410 1.00 18.76 215 VAL A O 1
ATOM 1537 N N . ILE A 1 211 ? -42.462 20.718 -8.497 1.00 16.98 216 ILE A N 1
ATOM 1538 C CA . ILE A 1 211 ? -42.213 19.299 -8.749 1.00 16.69 216 ILE A CA 1
ATOM 1539 C C . ILE A 1 211 ? -41.274 19.163 -9.944 1.00 15.66 216 ILE A C 1
ATOM 1540 O O . ILE A 1 211 ? -41.559 19.683 -11.026 1.00 15.61 216 ILE A O 1
ATOM 1545 N N . PHE A 1 212 ? -40.176 18.446 -9.748 1.00 14.99 217 PHE A N 1
ATOM 1546 C CA . PHE A 1 212 ? -39.259 18.084 -10.816 1.00 15.83 217 PHE A CA 1
ATOM 1547 C C . PHE A 1 212 ? -39.418 16.613 -11.170 1.00 16.83 217 PHE A C 1
ATOM 1548 O O . PHE A 1 212 ? -39.541 15.760 -10.278 1.00 16.53 217 PHE A O 1
ATOM 1556 N N . THR A 1 213 ? -39.386 16.311 -12.466 1.00 15.08 218 THR A N 1
ATOM 1557 C CA . THR A 1 213 ? -39.621 14.957 -12.944 1.00 17.24 218 THR A CA 1
ATOM 1558 C C . THR A 1 213 ? -38.757 14.728 -14.195 1.00 18.67 218 THR A C 1
ATOM 1559 O O . THR A 1 213 ? -37.769 15.436 -14.418 1.00 17.73 218 THR A O 1
ATOM 1563 N N . SER A 1 214 ? -39.136 13.742 -15.016 1.00 20.95 219 SER A N 1
ATOM 1564 C CA . SER A 1 214 ? -38.387 13.360 -16.202 1.00 25.63 219 SER A CA 1
ATOM 1565 C C . SER A 1 214 ? -39.014 13.956 -17.460 1.00 25.98 219 SER A C 1
ATOM 1566 O O . SER A 1 214 ? -40.192 14.327 -17.495 1.00 26.32 219 SER A O 1
ATOM 1569 N N . GLU A 1 215 ? -38.201 14.022 -18.516 1.00 26.88 220 GLU A N 1
ATOM 1570 C CA . GLU A 1 215 ? -38.711 14.479 -19.798 1.00 30.31 220 GLU A CA 1
ATOM 1571 C C . GLU A 1 215 ? -39.782 13.530 -20.289 1.00 31.87 220 GLU A C 1
ATOM 1572 O O . GLU A 1 215 ? -40.783 13.955 -20.877 1.00 32.74 220 GLU A O 1
ATOM 1578 N N . HIS A 1 216 ? -39.636 12.264 -19.913 1.00 33.21 221 HIS A N 1
ATOM 1579 C CA . HIS A 1 216 ? -40.524 11.189 -20.342 1.00 40.44 221 HIS A CA 1
ATOM 1580 C C . HIS A 1 216 ? -41.915 11.392 -19.751 1.00 39.85 221 HIS A C 1
ATOM 1581 O O . HIS A 1 216 ? -42.927 11.323 -20.461 1.00 42.94 221 HIS A O 1
ATOM 1588 N N . ALA A 1 217 ? -41.966 11.687 -18.445 1.00 35.08 222 ALA A N 1
ATOM 1589 C CA . ALA A 1 217 ? -43.232 11.912 -17.743 1.00 35.55 222 ALA A CA 1
ATOM 1590 C C . ALA A 1 217 ? -43.977 13.113 -18.307 1.00 34.52 222 ALA A C 1
ATOM 1591 O O . ALA A 1 217 ? -45.206 13.079 -18.471 1.00 34.13 222 ALA A O 1
ATOM 1593 N N . ILE A 1 218 ? -43.256 14.191 -18.602 1.00 32.00 223 ILE A N 1
ATOM 1594 C CA . ILE A 1 218 ? -43.901 15.372 -19.163 1.00 34.54 223 ILE A CA 1
ATOM 1595 C C . ILE A 1 218 ? -44.523 15.026 -20.507 1.00 34.99 223 ILE A C 1
ATOM 1596 O O . ILE A 1 218 ? -45.718 15.267 -20.748 1.00 34.11 223 ILE A O 1
ATOM 1601 N N . ALA A 1 219 ? -43.729 14.391 -21.375 1.00 34.70 224 ALA A N 1
ATOM 1602 C CA . ALA A 1 219 ? -44.161 14.077 -22.730 1.00 38.55 224 ALA A CA 1
ATOM 1603 C C . ALA A 1 219 ? -45.372 13.164 -22.736 1.00 39.04 224 ALA A C 1
ATOM 1604 O O . ALA A 1 219 ? -46.219 13.263 -23.629 1.00 39.33 224 ALA A O 1
ATOM 1606 N N . ASN A 1 220 ? -45.458 12.256 -21.777 1.00 40.85 225 ASN A N 1
ATOM 1607 C CA . ASN A 1 220 ? -46.561 11.314 -21.734 1.00 46.15 225 ASN A CA 1
ATOM 1608 C C . ASN A 1 220 ? -47.777 11.874 -21.004 1.00 47.34 225 ASN A C 1
ATOM 1609 O O . ASN A 1 220 ? -48.841 11.241 -21.025 1.00 48.42 225 ASN A O 1
ATOM 1614 N N . GLY A 1 221 ? -47.649 13.058 -20.398 1.00 34.89 226 GLY A N 1
ATOM 1615 C CA . GLY A 1 221 ? -48.650 13.582 -19.481 1.00 39.54 226 GLY A CA 1
ATOM 1616 C C . GLY A 1 221 ? -48.292 13.173 -18.071 1.00 37.07 226 GLY A C 1
ATOM 1617 O O . GLY A 1 221 ? -48.346 11.987 -17.739 1.00 36.43 226 GLY A O 1
ATOM 1618 N N . HIS A 1 222 ? -47.896 14.130 -17.240 1.00 31.85 227 HIS A N 1
ATOM 1619 C CA . HIS A 1 222 ? -47.335 13.735 -15.961 1.00 34.36 227 HIS A CA 1
ATOM 1620 C C . HIS A 1 222 ? -48.448 13.436 -14.960 1.00 34.57 227 HIS A C 1
ATOM 1621 O O . HIS A 1 222 ? -49.599 13.877 -15.097 1.00 33.38 227 HIS A O 1
ATOM 1628 N N . MET A 1 223 ? -48.085 12.656 -13.948 1.00 30.05 228 MET A N 1
ATOM 1629 C CA . MET A 1 223 ? -49.081 12.072 -13.068 1.00 29.85 228 MET A CA 1
ATOM 1630 C C . MET A 1 223 ? -49.757 13.100 -12.174 1.00 31.73 228 MET A C 1
ATOM 1631 O O . MET A 1 223 ? -50.785 12.777 -11.561 1.00 31.23 228 MET A O 1
ATOM 1636 N N . TRP A 1 224 ? -49.226 14.317 -12.085 1.00 28.85 229 TRP A N 1
ATOM 1637 C CA . TRP A 1 224 ? -49.740 15.283 -11.121 1.00 29.86 229 TRP A CA 1
ATOM 1638 C C . TRP A 1 224 ? -50.802 16.197 -11.723 1.00 28.36 229 TRP A C 1
ATOM 1639 O O . TRP A 1 224 ? -51.385 16.999 -10.989 1.00 30.07 229 TRP A O 1
ATOM 1650 N N . ARG A 1 225 ? -51.082 16.072 -13.026 1.00 25.33 230 ARG A N 1
ATOM 1651 C CA . ARG A 1 225 ? -52.177 16.835 -13.625 1.00 26.89 230 ARG A CA 1
ATOM 1652 C C . ARG A 1 225 ? -53.509 16.460 -12.991 1.00 29.92 230 ARG A C 1
ATOM 1653 O O . ARG A 1 225 ? -54.334 17.329 -12.684 1.00 31.30 230 ARG A O 1
ATOM 1661 N N . ALA A 1 226 ? -53.733 15.164 -12.802 1.00 28.12 231 ALA A N 1
ATOM 1662 C CA . ALA A 1 226 ? -54.921 14.694 -12.091 1.00 31.33 231 ALA A CA 1
ATOM 1663 C C . ALA A 1 226 ? -55.098 15.343 -10.715 1.00 31.85 231 ALA A C 1
ATOM 1664 O O . ALA A 1 226 ? -56.214 15.331 -10.176 1.00 34.70 231 ALA A O 1
ATOM 1666 N N . TRP A 1 227 ? -54.047 15.939 -10.150 1.00 32.06 232 TRP A N 1
ATOM 1667 C CA . TRP A 1 227 ? -54.052 16.444 -8.786 1.00 31.97 232 TRP A CA 1
ATOM 1668 C C . TRP A 1 227 ? -53.935 17.960 -8.744 1.00 32.79 232 TRP A C 1
ATOM 1669 O O . TRP A 1 227 ? -53.446 18.523 -7.763 1.00 32.56 232 TRP A O 1
ATOM 1680 N N . GLN A 1 228 ? -54.379 18.644 -9.805 1.00 30.67 233 GLN A N 1
ATOM 1681 C CA . GLN A 1 228 ? -54.214 20.094 -9.854 1.00 33.37 233 GLN A CA 1
ATOM 1682 C C . GLN A 1 228 ? -54.810 20.778 -8.637 1.00 34.13 233 GLN A C 1
ATOM 1683 O O . GLN A 1 228 ? -54.191 21.665 -8.043 1.00 33.95 233 GLN A O 1
ATOM 1689 N N . ALA A 1 229 ? -56.034 20.397 -8.274 1.00 36.90 234 ALA A N 1
ATOM 1690 C CA . ALA A 1 229 ? -56.739 21.079 -7.193 1.00 37.97 234 ALA A CA 1
ATOM 1691 C C . ALA A 1 229 ? -55.963 21.020 -5.889 1.00 38.64 234 ALA A C 1
ATOM 1692 O O . ALA A 1 229 ? -55.947 21.998 -5.129 1.00 40.02 234 ALA A O 1
ATOM 1694 N N . GLU A 1 230 ? -55.293 19.894 -5.622 1.00 35.66 235 GLU A N 1
ATOM 1695 C CA . GLU A 1 230 ? -54.590 19.692 -4.356 1.00 40.68 235 GLU A CA 1
ATOM 1696 C C . GLU A 1 230 ? -53.130 20.127 -4.390 1.00 33.97 235 GLU A C 1
ATOM 1697 O O . GLU A 1 230 ? -52.487 20.135 -3.337 1.00 37.30 235 GLU A O 1
ATOM 1703 N N . LEU A 1 231 ? -52.592 20.472 -5.558 1.00 31.73 236 LEU A N 1
ATOM 1704 C CA . LEU A 1 231 ? -51.182 20.837 -5.698 1.00 28.49 236 LEU A CA 1
ATOM 1705 C C . LEU A 1 231 ? -51.006 22.227 -6.295 1.00 31.73 236 LEU A C 1
ATOM 1706 O O . LEU A 1 231 ? -51.259 22.432 -7.485 1.00 32.72 236 LEU A O 1
ATOM 1711 N N . SER A 1 232 ? -50.536 23.171 -5.476 1.00 33.78 237 SER A N 1
ATOM 1712 C CA . SER A 1 232 ? -50.221 24.501 -5.987 1.00 35.72 237 SER A CA 1
ATOM 1713 C C . SER A 1 232 ? -49.124 24.447 -7.047 1.00 32.52 237 SER A C 1
ATOM 1714 O O . SER A 1 232 ? -49.127 25.238 -8.001 1.00 37.04 237 SER A O 1
ATOM 1717 N N . ALA A 1 233 ? -48.181 23.521 -6.904 1.00 28.98 238 ALA A N 1
ATOM 1718 C CA . ALA A 1 233 ? -47.192 23.348 -7.965 1.00 23.11 238 ALA A CA 1
ATOM 1719 C C . ALA A 1 233 ? -47.854 23.103 -9.313 1.00 25.90 238 ALA A C 1
ATOM 1720 O O . ALA A 1 233 ? -47.344 23.561 -10.330 1.00 24.35 238 ALA A O 1
ATOM 1722 N N . VAL A 1 234 ? -48.977 22.387 -9.362 1.00 22.14 239 VAL A N 1
ATOM 1723 C CA . VAL A 1 234 ? -49.610 22.148 -10.652 1.00 22.30 239 VAL A CA 1
ATOM 1724 C C . VAL A 1 234 ? -50.382 23.387 -11.099 1.00 25.18 239 VAL A C 1
ATOM 1725 O O . VAL A 1 234 ? -50.281 23.802 -12.260 1.00 24.63 239 VAL A O 1
ATOM 1729 N N . GLN A 1 235 ? -51.140 23.998 -10.178 1.00 33.77 240 GLN A N 1
ATOM 1730 C CA . GLN A 1 235 ? -51.909 25.205 -10.508 1.00 33.58 240 GLN A CA 1
ATOM 1731 C C . GLN A 1 235 ? -51.000 26.295 -11.046 1.00 33.01 240 GLN A C 1
ATOM 1732 O O . GLN A 1 235 ? -51.377 27.041 -11.957 1.00 35.39 240 GLN A O 1
ATOM 1738 N N . ASN A 1 236 ? -49.793 26.395 -10.493 1.00 27.18 241 ASN A N 1
ATOM 1739 C CA . ASN A 1 236 ? -48.824 27.409 -10.862 1.00 27.75 241 ASN A CA 1
ATOM 1740 C C . ASN A 1 236 ? -47.927 26.983 -12.017 1.00 27.75 241 ASN A C 1
ATOM 1741 O O . ASN A 1 236 ? -46.998 27.716 -12.356 1.00 28.72 241 ASN A O 1
ATOM 1746 N N . ASP A 1 237 ? -48.189 25.831 -12.643 1.00 27.31 242 ASP A N 1
ATOM 1747 C CA . ASP A 1 237 ? -47.441 25.402 -13.827 1.00 24.48 242 ASP A CA 1
ATOM 1748 C C . ASP A 1 237 ? -45.953 25.252 -13.507 1.00 23.94 242 ASP A C 1
ATOM 1749 O O . ASP A 1 237 ? -45.078 25.668 -14.274 1.00 22.08 242 ASP A O 1
ATOM 1754 N N . GLN A 1 238 ? -45.668 24.645 -12.354 1.00 21.24 243 GLN A N 1
ATOM 1755 C CA . GLN A 1 238 ? -44.305 24.449 -11.872 1.00 17.38 243 GLN A CA 1
ATOM 1756 C C . GLN A 1 238 ? -44.001 22.967 -11.689 1.00 17.91 243 GLN A C 1
ATOM 1757 O O . GLN A 1 238 ? -43.375 22.555 -10.707 1.00 18.59 243 GLN A O 1
ATOM 1763 N N . VAL A 1 239 ? -44.424 22.162 -12.659 1.00 18.84 244 VAL A N 1
ATOM 1764 C CA . VAL A 1 239 ? -43.969 20.792 -12.802 1.00 17.92 244 VAL A CA 1
ATOM 1765 C C . VAL A 1 239 ? -43.083 20.792 -14.028 1.00 15.75 244 VAL A C 1
ATOM 1766 O O . VAL A 1 239 ? -43.556 21.065 -15.145 1.00 18.46 244 VAL A O 1
ATOM 1770 N N . TRP A 1 240 ? -41.796 20.488 -13.824 1.00 19.11 245 TRP A N 1
ATOM 1771 C CA . TRP A 1 240 ? -40.817 20.574 -14.895 1.00 16.74 245 TRP A CA 1
ATOM 1772 C C . TRP A 1 240 ? -39.946 19.328 -14.945 1.00 17.81 245 TRP A C 1
ATOM 1773 O O . TRP A 1 240 ? -39.599 18.733 -13.920 1.00 17.59 245 TRP A O 1
ATOM 1784 N N . ALA A 1 241 ? -39.583 18.945 -16.160 1.00 16.29 246 ALA A N 1
ATOM 1785 C CA . ALA A 1 241 ? -38.567 17.919 -16.345 1.00 16.50 246 ALA A CA 1
ATOM 1786 C C . ALA A 1 241 ? -37.176 18.477 -16.120 1.00 15.69 246 ALA A C 1
ATOM 1787 O O . ALA A 1 241 ? -36.896 19.609 -16.501 1.00 17.74 246 ALA A O 1
ATOM 1789 N N . LEU A 1 242 ? -36.286 17.640 -15.575 1.00 12.50 247 LEU A N 1
ATOM 1790 C CA . LEU A 1 242 ? -34.864 17.925 -15.493 1.00 11.75 247 LEU A CA 1
ATOM 1791 C C . LEU A 1 242 ? -34.121 16.886 -16.311 1.00 12.60 247 LEU A C 1
ATOM 1792 O O . LEU A 1 242 ? -34.575 15.745 -16.430 1.00 12.46 247 LEU A O 1
ATOM 1797 N N . ASN A 1 243 ? -32.983 17.290 -16.880 1.00 11.22 248 ASN A N 1
ATOM 1798 C CA . ASN A 1 243 ? -32.117 16.357 -17.591 1.00 9.47 248 ASN A CA 1
ATOM 1799 C C . ASN A 1 243 ? -31.384 15.456 -16.589 1.00 11.06 248 ASN A C 1
ATOM 1800 O O . ASN A 1 243 ? -30.526 15.900 -15.811 1.00 11.01 248 ASN A O 1
ATOM 1805 N N . ALA A 1 244 ? -31.763 14.176 -16.587 1.00 11.31 249 ALA A N 1
ATOM 1806 C CA . ALA A 1 244 ? -31.265 13.232 -15.598 1.00 10.66 249 ALA A CA 1
ATOM 1807 C C . ALA A 1 244 ? -29.785 12.917 -15.801 1.00 11.92 249 ALA A C 1
ATOM 1808 O O . ALA A 1 244 ? -29.062 12.660 -14.817 1.00 11.61 249 ALA A O 1
ATOM 1810 N N . ASP A 1 245 ? -29.307 12.934 -17.046 1.00 11.05 250 ASP A N 1
ATOM 1811 C CA . ASP A 1 245 ? -27.884 12.689 -17.295 1.00 11.34 250 ASP A CA 1
ATOM 1812 C C . ASP A 1 245 ? -27.018 13.752 -16.628 1.00 12.76 250 ASP A C 1
ATOM 1813 O O . ASP A 1 245 ? -25.972 13.451 -16.042 1.00 12.59 250 ASP A O 1
ATOM 1818 N N . TRP A 1 246 ? -27.430 15.009 -16.711 1.00 9.86 251 TRP A N 1
ATOM 1819 C CA . TRP A 1 246 ? -26.645 16.081 -16.115 1.00 8.78 251 TRP A CA 1
ATOM 1820 C C . TRP A 1 246 ? -26.723 16.037 -14.607 1.00 9.21 251 TRP A C 1
ATOM 1821 O O . TRP A 1 246 ? -25.751 16.364 -13.912 1.00 9.43 251 TRP A O 1
ATOM 1832 N N . LEU A 1 247 ? -27.918 15.744 -14.115 1.00 8.50 252 LEU A N 1
ATOM 1833 C CA . LEU A 1 247 ? -28.270 15.943 -12.724 1.00 8.94 252 LEU A CA 1
ATOM 1834 C C . LEU A 1 247 ? -27.803 14.792 -11.858 1.00 12.02 252 LEU A C 1
ATOM 1835 O O . LEU A 1 247 ? -27.165 15.003 -10.828 1.00 11.92 252 LEU A O 1
ATOM 1840 N N . ASN A 1 248 ? -28.073 13.581 -12.296 1.00 11.06 253 ASN A N 1
ATOM 1841 C CA . ASN A 1 248 ? -27.915 12.420 -11.440 1.00 12.03 253 ASN A CA 1
ATOM 1842 C C . ASN A 1 248 ? -26.545 11.768 -11.544 1.00 11.89 253 ASN A C 1
ATOM 1843 O O . ASN A 1 248 ? -26.244 10.856 -10.748 1.00 13.15 253 ASN A O 1
ATOM 1848 N N . ARG A 1 249 ? -25.701 12.221 -12.468 1.00 8.61 254 ARG A N 1
ATOM 1849 C CA . ARG A 1 249 ? -24.292 11.879 -12.527 1.00 10.17 254 ARG A CA 1
ATOM 1850 C C . ARG A 1 249 ? -23.454 13.074 -12.126 1.00 10.71 254 ARG A C 1
ATOM 1851 O O . ARG A 1 249 ? -23.583 14.126 -12.759 1.00 10.53 254 ARG A O 1
ATOM 1859 N N . PRO A 1 250 ? -22.525 12.957 -11.211 1.00 9.24 255 PRO A N 1
ATOM 1860 C CA . PRO A 1 250 ? -21.663 14.098 -10.894 1.00 9.35 255 PRO A CA 1
ATOM 1861 C C . PRO A 1 250 ? -20.480 14.230 -11.838 1.00 9.31 255 PRO A C 1
ATOM 1862 O O . PRO A 1 250 ? -19.530 13.436 -11.791 1.00 10.93 255 PRO A O 1
ATOM 1866 N N . THR A 1 251 ? -20.586 15.204 -12.766 1.00 9.43 256 THR A N 1
ATOM 1867 C CA . THR A 1 251 ? -19.702 15.322 -13.915 1.00 9.53 256 THR A CA 1
ATOM 1868 C C . THR A 1 251 ? -19.585 16.799 -14.254 1.00 10.28 256 THR A C 1
ATOM 1869 O O . THR A 1 251 ? -20.282 17.631 -13.668 1.00 8.48 256 THR A O 1
ATOM 1873 N N . PRO A 1 252 ? -18.740 17.162 -15.207 1.00 12.04 257 PRO A N 1
ATOM 1874 C CA . PRO A 1 252 ? -18.789 18.552 -15.703 1.00 9.68 257 PRO A CA 1
ATOM 1875 C C . PRO A 1 252 ? -20.155 18.988 -16.179 1.00 8.98 257 PRO A C 1
ATOM 1876 O O . PRO A 1 252 ? -20.491 20.178 -16.022 1.00 10.26 257 PRO A O 1
ATOM 1880 N N . ARG A 1 253 ? -20.963 18.068 -16.737 1.00 8.02 258 ARG A N 1
ATOM 1881 C CA . ARG A 1 253 ? -22.282 18.458 -17.195 1.00 7.84 258 ARG A CA 1
ATOM 1882 C C . ARG A 1 253 ? -23.226 18.766 -16.042 1.00 7.78 258 ARG A C 1
ATOM 1883 O O . ARG A 1 253 ? -24.282 19.362 -16.255 1.00 7.32 258 ARG A O 1
ATOM 1891 N N . THR A 1 254 ? -22.880 18.406 -14.810 1.00 9.55 259 THR A N 1
ATOM 1892 C CA . THR A 1 254 ? -23.721 18.815 -13.696 1.00 11.03 259 THR A CA 1
ATOM 1893 C C . THR A 1 254 ? -23.830 20.328 -13.611 1.00 9.95 259 THR A C 1
ATOM 1894 O O . THR A 1 254 ? -24.838 20.829 -13.147 1.00 10.80 259 THR A O 1
ATOM 1898 N N . LEU A 1 255 ? -22.856 21.081 -14.122 1.00 9.29 260 LEU A N 1
ATOM 1899 C CA . LEU A 1 255 ? -23.053 22.522 -14.096 1.00 9.83 260 LEU A CA 1
ATOM 1900 C C . LEU A 1 255 ? -24.162 22.975 -15.050 1.00 9.83 260 LEU A C 1
ATOM 1901 O O . LEU A 1 255 ? -24.805 23.988 -14.772 1.00 9.97 260 LEU A O 1
ATOM 1906 N N . ASP A 1 256 ? -24.481 22.208 -16.111 1.00 10.32 261 ASP A N 1
ATOM 1907 C CA . ASP A 1 256 ? -25.715 22.483 -16.849 1.00 9.88 261 ASP A CA 1
ATOM 1908 C C . ASP A 1 256 ? -26.954 22.109 -16.035 1.00 9.17 261 ASP A C 1
ATOM 1909 O O . ASP A 1 256 ? -27.981 22.780 -16.110 1.00 10.89 261 ASP A O 1
ATOM 1914 N N . ALA A 1 257 ? -26.891 21.053 -15.230 1.00 9.52 262 ALA A N 1
ATOM 1915 C CA . ALA A 1 257 ? -27.996 20.811 -14.320 1.00 10.84 262 ALA A CA 1
ATOM 1916 C C . ALA A 1 257 ? -28.151 21.936 -13.304 1.00 12.56 262 ALA A C 1
ATOM 1917 O O . ALA A 1 257 ? -29.275 22.279 -12.938 1.00 12.40 262 ALA A O 1
ATOM 1919 N N . VAL A 1 258 ? -27.038 22.451 -12.765 1.00 9.72 263 VAL A N 1
ATOM 1920 C CA . VAL A 1 258 ? -27.115 23.611 -11.882 1.00 11.43 263 VAL A CA 1
ATOM 1921 C C . VAL A 1 258 ? -27.844 24.748 -12.571 1.00 11.11 263 VAL A C 1
ATOM 1922 O O . VAL A 1 258 ? -28.777 25.333 -12.021 1.00 14.27 263 VAL A O 1
ATOM 1926 N N . GLU A 1 259 ? -27.445 25.080 -13.783 1.00 13.13 264 GLU A N 1
ATOM 1927 C CA . GLU A 1 259 ? -28.148 26.143 -14.506 1.00 12.05 264 GLU A CA 1
ATOM 1928 C C . GLU A 1 259 ? -29.641 25.820 -14.656 1.00 12.49 264 GLU A C 1
ATOM 1929 O O . GLU A 1 259 ? -30.507 26.695 -14.474 1.00 15.40 264 GLU A O 1
ATOM 1935 N N . GLN A 1 260 ? -29.975 24.585 -15.035 1.00 11.35 265 GLN A N 1
ATOM 1936 C CA . GLN A 1 260 ? -31.373 24.238 -15.307 1.00 10.41 265 GLN A CA 1
ATOM 1937 C C . GLN A 1 260 ? -32.197 24.331 -14.034 1.00 13.46 265 GLN A C 1
ATOM 1938 O O . GLN A 1 260 ? -33.269 24.949 -14.007 1.00 13.20 265 GLN A O 1
ATOM 1944 N N . VAL A 1 261 ? -31.698 23.699 -12.966 1.00 10.77 266 VAL A N 1
ATOM 1945 C CA . VAL A 1 261 ? -32.385 23.710 -11.684 1.00 12.55 266 VAL A CA 1
ATOM 1946 C C . VAL A 1 261 ? -32.544 25.127 -11.168 1.00 12.03 266 VAL A C 1
ATOM 1947 O O . VAL A 1 261 ? -33.645 25.539 -10.774 1.00 15.81 266 VAL A O 1
ATOM 1951 N N . CYS A 1 262 ? -31.439 25.879 -11.165 1.00 13.18 267 CYS A N 1
ATOM 1952 C CA . CYS A 1 262 ? -31.413 27.233 -10.622 1.00 16.93 267 CYS A CA 1
ATOM 1953 C C . CYS A 1 262 ? -32.300 28.180 -11.417 1.00 17.59 267 CYS A C 1
ATOM 1954 O O . CYS A 1 262 ? -32.964 29.059 -10.842 1.00 17.23 267 CYS A O 1
ATOM 1957 N N . THR A 1 263 ? -32.325 28.029 -12.735 1.00 11.56 268 THR A N 1
ATOM 1958 C CA . THR A 1 263 ? -33.231 28.854 -13.534 1.00 12.01 268 THR A CA 1
ATOM 1959 C C . THR A 1 263 ? -34.687 28.578 -13.175 1.00 12.26 268 THR A C 1
ATOM 1960 O O . THR A 1 263 ? -35.480 29.505 -13.004 1.00 14.10 268 THR A O 1
ATOM 1964 N N . TYR A 1 264 ? -35.057 27.302 -13.036 1.00 15.32 269 TYR A N 1
ATOM 1965 C CA . TYR A 1 264 ? -36.419 26.946 -12.654 1.00 14.91 269 TYR A CA 1
ATOM 1966 C C . TYR A 1 264 ? -36.774 27.415 -11.243 1.00 19.93 269 TYR A C 1
ATOM 1967 O O . TYR A 1 264 ? -37.888 27.903 -11.009 1.00 20.47 269 TYR A O 1
ATOM 1976 N N . LEU A 1 265 ? -35.886 27.204 -10.261 1.00 17.20 270 LEU A N 1
ATOM 1977 C CA . LEU A 1 265 ? -36.164 27.726 -8.928 1.00 18.65 270 LEU A CA 1
ATOM 1978 C C . LEU A 1 265 ? -36.224 29.239 -8.913 1.00 20.60 270 LEU A C 1
ATOM 1979 O O . LEU A 1 265 ? -36.945 29.806 -8.082 1.00 19.63 270 LEU A O 1
ATOM 1984 N N . LYS A 1 266 ? -35.507 29.912 -9.823 1.00 20.95 271 LYS A N 1
ATOM 1985 C CA . LYS A 1 266 ? -35.676 31.363 -9.959 1.00 21.66 271 LYS A CA 1
ATOM 1986 C C . LYS A 1 266 ? -37.069 31.719 -10.448 1.00 21.28 271 LYS A C 1
ATOM 1987 O O . LYS A 1 266 ? -37.733 32.593 -9.877 1.00 23.76 271 LYS A O 1
ATOM 1993 N N . ILE A 1 267 ? -37.528 31.061 -11.519 1.00 19.23 272 ILE A N 1
ATOM 1994 C CA . ILE A 1 267 ? -38.894 31.266 -12.005 1.00 21.71 272 ILE A CA 1
ATOM 1995 C C . ILE A 1 267 ? -39.903 31.085 -10.885 1.00 21.81 272 ILE A C 1
ATOM 1996 O O . ILE A 1 267 ? -40.889 31.829 -10.785 1.00 23.84 272 ILE A O 1
ATOM 2001 N N . ALA A 1 268 ? -39.685 30.076 -10.028 1.00 20.66 273 ALA A N 1
ATOM 2002 C CA . ALA A 1 268 ? -40.626 29.702 -8.975 1.00 19.41 273 ALA A CA 1
ATOM 2003 C C . ALA A 1 268 ? -40.818 30.784 -7.928 1.00 24.24 273 ALA A C 1
ATOM 2004 O O . ALA A 1 268 ? -41.691 30.651 -7.056 1.00 23.53 273 ALA A O 1
ATOM 2006 N N . GLN A 1 269 ? -40.011 31.824 -7.974 1.00 22.11 274 GLN A N 1
ATOM 2007 C CA . GLN A 1 269 ? -40.221 32.971 -7.120 1.00 26.13 274 GLN A CA 1
ATOM 2008 C C . GLN A 1 269 ? -41.359 33.841 -7.612 1.00 34.27 274 GLN A C 1
ATOM 2009 O O . GLN A 1 269 ? -41.731 34.780 -6.905 1.00 27.48 274 GLN A O 1
ATOM 2015 N N . LYS A 1 270 ? -41.890 33.556 -8.808 1.00 34.85 275 LYS A N 1
ATOM 2016 C CA . LYS A 1 270 ? -42.937 34.389 -9.400 1.00 31.74 275 LYS A CA 1
ATOM 2017 C C . LYS A 1 270 ? -44.163 34.489 -8.503 1.00 35.64 275 LYS A C 1
ATOM 2018 O O . LYS A 1 270 ? -44.924 35.462 -8.617 1.00 38.35 275 LYS A O 1
ATOM 2024 N N . GLN A 1 271 ? -44.367 33.532 -7.600 1.00 29.78 276 GLN A N 1
ATOM 2025 C CA . GLN A 1 271 ? -45.396 33.692 -6.602 1.00 32.45 276 GLN A CA 1
ATOM 2026 C C . GLN A 1 271 ? -45.034 32.953 -5.320 1.00 36.24 276 GLN A C 1
ATOM 2027 O O . GLN A 1 271 ? -45.619 33.243 -4.292 1.00 35.33 276 GLN A O 1
#

Foldseek 3Di:
DEQWQEEEEADLLSQQLCVQLQNNVRYQEYAVVVCPVPCNVVHHHQYDQADGNVVVVVVRPTQEYEDEVVRGDPVVVVVCVVVPHHYDYQDAQALLSQLVSLLVSNVNHPCRVSSVVSSVVLVVLVVVLLVVLVPQAAFEEWEFPDVVQTKGAECSGFPNNLLVSNNYDYLRHPDPDGIDGDDPVRVLVSQGLAYEYAPVCVVVPHPCCVVVVSHNNVVVVRYYYADCSLGRRNHSSVSVSSVVSNVSSRVSVVD